Protein AF-A0A0C3HF99-F1 (afdb_monomer_lite)

pLDDT: mean 75.15, std 17.55, range [27.44, 95.94]

Organism: Oidiodendron maius (strain Zn) (NCBI:txid913774)

Secondary structure (DSSP, 8-state):
----SSHHHHHHHHHHHHHHHHHHHHHHHHHHHTT--TTTHHHHHHHHHHHHHHHHHHHHHIIIIIHHHHTTT-GGGGGGHHHHHHHHHHHHHHHHHHHHHHH---THHHHHHHHHHHHHHHHHHHHHHHHHHHHHHHTTTS-HHHHHHHHHHHHHHHHHHHHHH-HHHHHHHHHHTS-HHHHHH-STTS-HHHHHHHHHHHT-----

Structure (mmCIF, N/CA/C/O backbone):
data_AF-A0A0C3HF99-F1
#
_entry.id   AF-A0A0C3HF99-F1
#
loop_
_atom_site.group_PDB
_atom_site.id
_atom_site.type_symbol
_atom_site.label_atom_id
_atom_site.label_alt_id
_atom_site.label_comp_id
_atom_site.label_asym_id
_atom_site.label_entity_id
_atom_site.label_seq_id
_atom_site.pdbx_PDB_ins_code
_atom_site.Cartn_x
_atom_site.Cartn_y
_atom_site.Cartn_z
_atom_site.occupancy
_atom_site.B_iso_or_equiv
_atom_site.auth_seq_id
_atom_site.auth_comp_id
_atom_site.auth_asym_id
_atom_site.auth_atom_id
_atom_site.pdbx_PDB_model_num
ATOM 1 N N . MET A 1 1 ? 19.531 22.958 -26.261 1.00 34.09 1 MET A N 1
ATOM 2 C CA . MET A 1 1 ? 18.204 22.383 -25.962 1.00 34.09 1 MET A CA 1
ATOM 3 C C . MET A 1 1 ? 18.401 20.907 -25.654 1.00 34.09 1 MET A C 1
ATOM 5 O O . MET A 1 1 ? 18.618 20.148 -26.582 1.00 34.09 1 MET A O 1
ATOM 9 N N . SER A 1 2 ? 18.402 20.521 -24.376 1.00 30.45 2 SER A N 1
ATOM 10 C CA . SER A 1 2 ? 18.394 19.111 -23.958 1.00 30.45 2 SER A CA 1
ATOM 11 C C . SER A 1 2 ? 17.467 18.971 -22.758 1.00 30.45 2 SER A C 1
ATOM 13 O O . SER A 1 2 ? 17.869 19.211 -21.625 1.00 30.45 2 SER A O 1
ATOM 15 N N . SER A 1 3 ? 16.209 18.625 -23.021 1.00 34.62 3 SER A N 1
ATOM 16 C CA . SER A 1 3 ? 15.222 18.228 -22.016 1.00 34.62 3 SER A CA 1
ATOM 17 C C . SER A 1 3 ? 14.821 16.779 -22.286 1.00 34.62 3 SER A C 1
ATOM 19 O O . SER A 1 3 ? 13.797 16.505 -22.905 1.00 34.62 3 SER A O 1
ATOM 21 N N . ALA A 1 4 ? 15.664 15.840 -21.873 1.00 36.69 4 ALA A N 1
ATOM 22 C CA . ALA A 1 4 ? 15.350 14.416 -21.887 1.00 36.69 4 ALA A CA 1
ATOM 23 C C . ALA A 1 4 ? 16.109 13.767 -20.726 1.00 36.69 4 ALA A C 1
ATOM 25 O O . ALA A 1 4 ? 17.259 13.369 -20.866 1.00 36.69 4 ALA A O 1
ATOM 26 N N . GLY A 1 5 ? 15.500 13.761 -19.539 1.00 32.94 5 GLY A N 1
ATOM 27 C CA . GLY A 1 5 ? 16.135 13.184 -18.349 1.00 32.94 5 GLY A CA 1
ATOM 28 C C . GLY A 1 5 ? 15.289 13.148 -17.075 1.00 32.94 5 GLY A C 1
ATOM 29 O O . GLY A 1 5 ? 15.654 12.449 -16.139 1.00 32.94 5 GLY A O 1
ATOM 30 N N . SER A 1 6 ? 14.148 13.844 -17.009 1.00 38.62 6 SER A N 1
ATOM 31 C CA . SER A 1 6 ? 13.347 13.933 -15.775 1.00 38.62 6 SER A CA 1
ATOM 32 C C . SER A 1 6 ? 12.210 12.905 -15.654 1.00 38.62 6 SER A C 1
ATOM 34 O O . SER A 1 6 ? 11.712 12.689 -14.553 1.00 38.62 6 SER A O 1
ATOM 36 N N . GLY A 1 7 ? 11.805 12.241 -16.745 1.00 37.16 7 GLY A N 1
ATOM 37 C CA . GLY A 1 7 ? 10.615 11.371 -16.759 1.00 37.16 7 GLY A CA 1
ATOM 38 C C . GLY A 1 7 ? 10.792 10.017 -16.060 1.00 37.16 7 GLY A C 1
ATOM 39 O O . GLY A 1 7 ? 9.916 9.579 -15.325 1.00 37.16 7 GLY A O 1
ATOM 40 N N . THR A 1 8 ? 11.950 9.367 -16.211 1.00 40.38 8 THR A N 1
ATOM 41 C CA . THR A 1 8 ? 12.251 8.076 -15.552 1.00 40.38 8 THR A CA 1
ATOM 42 C C . THR A 1 8 ? 12.558 8.228 -14.062 1.00 40.38 8 THR A C 1
ATOM 44 O O . THR A 1 8 ? 12.516 7.258 -13.298 1.00 40.38 8 THR A O 1
ATOM 47 N N . ALA A 1 9 ? 12.870 9.454 -13.629 1.00 44.91 9 ALA A N 1
ATOM 48 C CA . ALA A 1 9 ? 13.104 9.742 -12.230 1.00 44.91 9 ALA A CA 1
ATOM 49 C C . ALA A 1 9 ? 11.790 9.750 -11.431 1.00 44.91 9 ALA A C 1
ATOM 51 O O . ALA A 1 9 ? 11.740 9.144 -10.361 1.00 44.91 9 ALA A O 1
ATOM 52 N N . ALA A 1 10 ? 10.745 10.375 -11.985 1.00 47.91 10 ALA A N 1
ATOM 53 C CA . ALA A 1 10 ? 9.458 10.641 -11.339 1.00 47.91 10 ALA A CA 1
ATOM 54 C C . ALA A 1 10 ? 8.554 9.403 -11.151 1.00 47.91 10 ALA A C 1
ATOM 56 O O . ALA A 1 10 ? 7.732 9.367 -10.235 1.00 47.91 10 ALA A O 1
ATOM 57 N N . SER A 1 11 ? 8.733 8.362 -11.962 1.00 50.00 11 SER A N 1
ATOM 58 C CA . SER A 1 11 ? 7.797 7.236 -12.026 1.00 50.00 11 SER A CA 1
ATOM 59 C C . SER A 1 11 ? 7.945 6.234 -10.888 1.00 50.00 11 SER A C 1
ATOM 61 O O . SER A 1 11 ? 6.997 6.007 -10.135 1.00 50.00 11 SER A O 1
ATOM 63 N N . PHE A 1 12 ? 9.157 5.719 -10.668 1.00 56.62 12 PHE A N 1
ATOM 64 C CA . PHE A 1 12 ? 9.482 4.939 -9.465 1.00 56.62 12 PHE A CA 1
ATOM 65 C C . PHE A 1 12 ? 9.310 5.761 -8.184 1.00 56.62 12 PHE A C 1
ATOM 67 O O . PHE A 1 12 ? 9.083 5.202 -7.115 1.00 56.62 12 PHE A O 1
ATOM 74 N N . LEU A 1 13 ? 9.358 7.092 -8.300 1.00 58.72 13 LEU A N 1
ATOM 75 C CA . LEU A 1 13 ? 9.028 8.025 -7.230 1.00 58.72 13 LEU A CA 1
ATOM 76 C C . LEU A 1 13 ? 7.562 7.850 -6.801 1.00 58.72 13 LEU A C 1
ATOM 78 O O . LEU A 1 13 ? 7.318 7.658 -5.616 1.00 58.72 13 LEU A O 1
ATOM 82 N N . SER A 1 14 ? 6.598 7.783 -7.727 1.00 60.47 14 SER A N 1
ATOM 83 C CA . SER A 1 14 ? 5.178 7.557 -7.389 1.00 60.47 14 SER A CA 1
ATOM 84 C C . SER A 1 14 ? 4.896 6.201 -6.715 1.00 60.47 14 SER A C 1
ATOM 86 O O . SER A 1 14 ? 4.085 6.135 -5.786 1.00 60.47 14 SER A O 1
ATOM 88 N N . LEU A 1 15 ? 5.605 5.143 -7.128 1.00 66.44 15 LEU A N 1
ATOM 89 C CA . LEU A 1 15 ? 5.517 3.807 -6.523 1.00 66.44 15 LEU A CA 1
ATOM 90 C C . LEU A 1 15 ? 6.101 3.835 -5.110 1.00 66.44 15 LEU A C 1
ATOM 92 O O . LEU A 1 15 ? 5.436 3.454 -4.152 1.00 66.44 15 LEU A O 1
ATOM 96 N N . SER A 1 16 ? 7.294 4.421 -4.971 1.00 70.69 16 SER A N 1
ATOM 97 C CA . SER A 1 16 ? 7.944 4.596 -3.672 1.00 70.69 16 SER A CA 1
ATOM 98 C C . SER A 1 16 ? 7.117 5.458 -2.715 1.00 70.69 16 SER A C 1
ATOM 100 O O . SER A 1 16 ? 7.122 5.218 -1.514 1.00 70.69 16 SER A O 1
ATOM 102 N N . LEU A 1 17 ? 6.373 6.442 -3.227 1.00 72.56 17 LEU A N 1
ATOM 103 C CA . LEU A 1 17 ? 5.496 7.294 -2.427 1.00 72.56 17 LEU A CA 1
ATOM 104 C C . LEU A 1 17 ? 4.251 6.536 -1.962 1.00 72.56 17 LEU A C 1
ATOM 106 O O . LEU A 1 17 ? 3.847 6.691 -0.813 1.00 72.56 17 LEU A O 1
ATOM 110 N N . THR A 1 18 ? 3.677 5.683 -2.812 1.00 80.12 18 THR A N 1
ATOM 111 C CA . THR A 1 18 ? 2.557 4.808 -2.434 1.00 80.12 18 THR A CA 1
ATOM 112 C C . THR A 1 18 ? 2.973 3.836 -1.333 1.00 80.12 18 THR A C 1
ATOM 114 O O . THR A 1 18 ? 2.309 3.771 -0.297 1.00 80.12 18 THR A O 1
ATOM 117 N N . ASP A 1 19 ? 4.117 3.172 -1.505 1.00 85.31 19 ASP A N 1
ATOM 118 C CA . ASP A 1 19 ? 4.663 2.238 -0.517 1.00 85.31 19 ASP A CA 1
ATOM 119 C C . ASP A 1 19 ? 4.977 2.964 0.803 1.00 85.31 19 ASP A C 1
ATOM 121 O O . ASP A 1 19 ? 4.578 2.507 1.871 1.00 85.31 19 ASP A O 1
ATOM 125 N N . ARG A 1 20 ? 5.565 4.171 0.756 1.00 81.56 20 ARG A N 1
ATOM 126 C CA . ARG A 1 20 ? 5.788 5.012 1.951 1.00 81.56 20 ARG A CA 1
ATOM 127 C C . ARG A 1 20 ? 4.499 5.393 2.669 1.00 81.56 20 ARG A C 1
ATOM 129 O O . ARG A 1 20 ? 4.473 5.373 3.900 1.00 81.56 20 ARG A O 1
ATOM 136 N N . VAL A 1 21 ? 3.454 5.773 1.934 1.00 81.88 21 VAL A N 1
ATOM 137 C CA . VAL A 1 21 ? 2.156 6.121 2.529 1.00 81.88 21 VAL A CA 1
ATOM 138 C C . VAL A 1 21 ? 1.572 4.913 3.246 1.00 81.88 21 VAL A C 1
ATOM 140 O O . VAL A 1 21 ? 1.165 5.045 4.397 1.00 81.88 21 VAL A O 1
ATOM 143 N N . ILE A 1 22 ? 1.571 3.744 2.602 1.00 87.12 22 ILE A N 1
ATOM 144 C CA . ILE A 1 22 ? 1.094 2.496 3.207 1.00 87.12 22 ILE A CA 1
ATOM 145 C C . ILE A 1 22 ? 1.906 2.179 4.465 1.00 87.12 22 ILE A C 1
ATOM 147 O O . ILE A 1 22 ? 1.317 1.996 5.529 1.00 87.12 22 ILE A O 1
ATOM 151 N N . SER A 1 23 ? 3.238 2.202 4.376 1.00 87.12 23 SER A N 1
ATOM 152 C CA . SER A 1 23 ? 4.131 1.907 5.498 1.00 87.12 23 SER A CA 1
ATOM 153 C C . SER A 1 23 ? 3.886 2.814 6.696 1.00 87.12 23 SER A C 1
ATOM 155 O O . SER A 1 23 ? 3.628 2.336 7.800 1.00 87.12 23 SER A O 1
ATOM 157 N N . ARG A 1 24 ? 3.888 4.135 6.490 1.00 84.75 24 ARG A N 1
ATOM 158 C CA . ARG A 1 24 ? 3.685 5.104 7.578 1.00 84.75 24 ARG A CA 1
ATOM 159 C C . ARG A 1 24 ? 2.282 5.008 8.168 1.00 84.75 24 ARG A C 1
ATOM 161 O O . ARG A 1 24 ? 2.119 5.112 9.384 1.00 84.75 24 ARG A O 1
ATOM 168 N N . SER A 1 25 ? 1.269 4.779 7.335 1.00 84.31 25 SER A N 1
ATOM 169 C CA . SER A 1 25 ? -0.099 4.583 7.813 1.00 84.31 25 SER A CA 1
ATOM 170 C C . SER A 1 25 ? -0.241 3.307 8.638 1.00 84.31 25 SER A C 1
ATOM 172 O O . SER A 1 25 ? -0.848 3.353 9.708 1.00 84.31 25 SER A O 1
ATOM 174 N N . LEU A 1 26 ? 0.354 2.196 8.201 1.00 88.06 26 LEU A N 1
ATOM 175 C CA . LEU A 1 26 ? 0.308 0.921 8.912 1.00 88.06 26 LEU A CA 1
ATOM 176 C C . LEU A 1 26 ? 1.085 0.989 10.235 1.00 88.06 26 LEU A C 1
ATOM 178 O O . LEU A 1 26 ? 0.548 0.618 11.277 1.00 88.06 26 LEU A O 1
ATOM 182 N N . GLN A 1 27 ? 2.280 1.582 10.241 1.00 86.94 27 GLN A N 1
ATOM 183 C CA . GLN A 1 27 ? 3.040 1.867 11.465 1.00 86.94 27 GLN A CA 1
ATOM 184 C C . GLN A 1 27 ? 2.269 2.784 12.430 1.00 86.94 27 GLN A C 1
ATOM 186 O O . GLN A 1 27 ? 2.260 2.567 13.647 1.00 86.94 27 GLN A O 1
ATOM 191 N N . SER A 1 28 ? 1.559 3.792 11.909 1.00 83.88 28 SER A N 1
ATOM 192 C CA . SER A 1 28 ? 0.670 4.620 12.728 1.00 83.88 28 SER A CA 1
ATOM 193 C C . SER A 1 28 ? -0.487 3.808 13.310 1.00 83.88 28 SER A C 1
ATOM 195 O O . SER A 1 28 ? -0.877 4.065 14.447 1.00 83.88 28 SER A O 1
ATOM 197 N N . CYS A 1 29 ? -1.045 2.845 12.572 1.00 85.44 29 CYS A N 1
ATOM 198 C CA . CYS A 1 29 ? -2.081 1.960 13.100 1.00 85.44 29 CYS A CA 1
ATOM 199 C C . CYS A 1 29 ? -1.522 1.088 14.228 1.00 85.44 29 CYS A C 1
ATOM 201 O O . CYS A 1 29 ? -2.115 1.045 15.299 1.00 85.44 29 CYS A O 1
ATOM 203 N N . ILE A 1 30 ? -0.357 0.467 14.026 1.00 87.38 30 ILE A N 1
ATOM 204 C CA . ILE A 1 30 ? 0.302 -0.399 15.016 1.00 87.38 30 ILE A CA 1
ATOM 205 C C . ILE A 1 30 ? 0.585 0.368 16.310 1.00 87.38 30 ILE A C 1
ATOM 207 O O . ILE A 1 30 ? 0.178 -0.059 17.387 1.00 87.38 30 ILE A O 1
ATOM 211 N N . SER A 1 31 ? 1.220 1.538 16.204 1.00 82.75 31 SER A N 1
ATOM 212 C CA . SER A 1 31 ? 1.579 2.357 17.371 1.00 82.75 31 SER A CA 1
ATOM 213 C C . SER A 1 31 ? 0.369 2.890 18.143 1.00 82.75 31 SER A C 1
ATOM 215 O O . SER A 1 31 ? 0.460 3.112 19.349 1.00 82.75 31 SER A O 1
ATOM 217 N N . LYS A 1 32 ? -0.771 3.104 17.472 1.00 80.88 32 LYS A N 1
ATOM 218 C CA . LYS A 1 32 ? -1.989 3.640 18.095 1.00 80.88 32 LYS A CA 1
ATOM 219 C C . LYS A 1 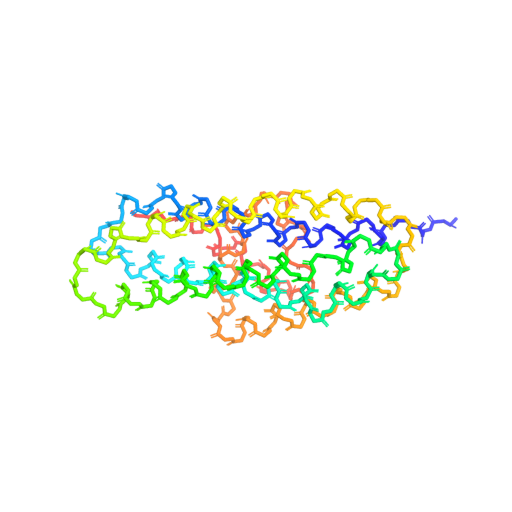32 ? -2.996 2.579 18.511 1.00 80.88 32 LYS A C 1
ATOM 221 O O . LYS A 1 32 ? -3.856 2.903 19.327 1.00 80.88 32 LYS A O 1
ATOM 226 N N . ALA A 1 33 ? -2.877 1.342 18.032 1.00 80.50 33 ALA A N 1
ATOM 227 C CA . ALA A 1 33 ? -3.848 0.282 18.289 1.00 80.50 33 ALA A CA 1
ATOM 228 C C . ALA A 1 33 ? -4.073 0.038 19.794 1.00 80.50 33 ALA A C 1
ATOM 230 O O . ALA A 1 33 ? -5.212 -0.104 20.225 1.00 80.50 33 ALA A O 1
ATOM 231 N N . GLY A 1 34 ? -3.012 0.091 20.610 1.00 75.94 34 GLY A N 1
ATOM 232 C CA . GLY A 1 34 ? -3.106 -0.062 22.071 1.00 75.94 34 GLY A CA 1
ATOM 233 C C . GLY A 1 34 ? -3.699 1.140 22.822 1.00 75.94 34 GLY A C 1
ATOM 234 O O . GLY A 1 34 ? -3.954 1.047 24.016 1.00 75.94 34 GLY A O 1
ATOM 235 N N . THR A 1 35 ? -3.919 2.271 22.146 1.00 77.50 35 THR A N 1
ATOM 236 C CA . THR A 1 35 ? -4.480 3.504 22.739 1.00 77.50 35 THR A CA 1
ATOM 237 C C . THR A 1 35 ? -5.947 3.733 22.369 1.00 77.50 35 THR A C 1
ATOM 239 O O . THR A 1 35 ? -6.527 4.758 22.722 1.00 77.50 35 THR A O 1
ATOM 242 N N . VAL A 1 36 ? -6.551 2.797 21.631 1.00 75.94 36 VAL A N 1
ATOM 243 C CA . VAL A 1 36 ? -7.922 2.914 21.129 1.00 75.94 36 VAL A CA 1
ATOM 244 C C . VAL A 1 36 ? -8.920 2.719 22.266 1.00 75.94 36 VAL A C 1
ATOM 246 O O . VAL A 1 36 ? -8.978 1.669 22.900 1.00 75.94 36 VAL A O 1
ATOM 249 N N . THR A 1 37 ? -9.764 3.721 22.483 1.00 73.88 37 THR A N 1
ATOM 250 C CA . THR A 1 37 ? -10.892 3.667 23.422 1.00 73.88 37 THR A CA 1
ATOM 251 C C . THR A 1 37 ? -12.175 3.236 22.702 1.00 73.88 37 THR A C 1
ATOM 253 O O . THR A 1 37 ? -12.269 3.372 21.478 1.00 73.88 37 THR A O 1
ATOM 256 N N . PRO A 1 38 ? -13.226 2.793 23.419 1.00 77.50 38 PRO A N 1
ATOM 257 C CA . PRO A 1 38 ? -14.518 2.495 22.797 1.00 77.50 38 PRO A CA 1
ATOM 258 C C . PRO A 1 38 ? -15.085 3.655 21.959 1.00 77.50 38 PRO A C 1
ATOM 260 O O . PRO A 1 38 ? -15.639 3.422 20.888 1.00 77.50 38 PRO A O 1
ATOM 263 N N . SER A 1 39 ? -14.888 4.907 22.392 1.00 74.88 39 SER A N 1
ATOM 264 C CA . SER A 1 39 ? -15.357 6.105 21.678 1.00 74.88 39 SER A CA 1
ATOM 265 C C . SER A 1 39 ? -14.570 6.428 20.402 1.00 74.88 39 SER A C 1
ATOM 267 O O . SER A 1 39 ? -15.096 7.099 19.517 1.00 74.88 39 SER A O 1
ATOM 269 N N . THR A 1 40 ? -13.324 5.959 20.290 1.00 74.75 40 THR A N 1
ATOM 270 C CA . THR A 1 40 ? -12.442 6.214 19.135 1.00 74.75 40 THR A CA 1
ATOM 271 C C . THR A 1 40 ? -12.298 5.008 18.205 1.00 74.75 40 THR A C 1
ATOM 273 O O . THR A 1 40 ? -11.762 5.133 17.102 1.00 74.75 40 THR A O 1
ATOM 276 N N . ARG A 1 41 ? -12.828 3.847 18.615 1.00 77.00 41 ARG A N 1
ATOM 277 C CA . ARG A 1 41 ? -12.712 2.563 17.914 1.00 77.00 41 ARG A CA 1
ATOM 278 C C . ARG A 1 41 ? -13.191 2.615 16.468 1.00 77.00 41 ARG A C 1
ATOM 280 O O . ARG A 1 41 ? -12.462 2.175 15.587 1.00 77.00 41 ARG A O 1
ATOM 287 N N . SER A 1 42 ? -14.370 3.173 16.202 1.00 76.38 42 SER A N 1
ATOM 288 C CA . SER A 1 42 ? -14.923 3.244 14.841 1.00 76.38 42 SER A CA 1
ATOM 289 C C . SER A 1 42 ? -14.038 4.061 13.892 1.00 76.38 42 SER A C 1
ATOM 291 O O . SER A 1 42 ? -13.813 3.657 12.752 1.00 76.38 42 SER A O 1
ATOM 293 N N . TYR A 1 43 ? -13.467 5.172 14.369 1.00 79.19 43 TYR A N 1
ATOM 294 C CA . TYR A 1 43 ? -12.547 6.002 13.587 1.00 79.19 43 TYR A CA 1
ATOM 295 C C . TYR A 1 43 ? -11.222 5.292 13.318 1.00 79.19 43 TYR A C 1
ATOM 297 O O . TYR A 1 43 ? -10.725 5.322 12.191 1.00 79.19 43 TYR A O 1
ATOM 305 N N . PHE A 1 44 ? -10.669 4.627 14.336 1.00 82.06 44 PHE A N 1
ATOM 306 C CA . PHE A 1 44 ? -9.460 3.826 14.183 1.00 82.06 44 PHE A CA 1
ATOM 307 C C . PHE A 1 44 ? -9.668 2.699 13.167 1.00 82.06 44 PHE A C 1
ATOM 309 O O . PHE A 1 44 ? -8.878 2.569 12.236 1.00 82.06 44 PHE A O 1
ATOM 316 N N . ILE A 1 45 ? -10.760 1.936 13.291 1.00 83.38 45 ILE A N 1
ATOM 317 C CA . ILE A 1 45 ? -11.071 0.839 12.371 1.00 83.38 45 ILE A CA 1
ATOM 318 C C . ILE A 1 45 ? -11.283 1.365 10.952 1.00 83.38 45 ILE A C 1
ATOM 320 O O . ILE A 1 45 ? -10.765 0.769 10.012 1.00 83.38 45 ILE A O 1
ATOM 324 N N . ARG A 1 46 ? -11.968 2.501 10.768 1.00 83.12 46 ARG A N 1
ATOM 325 C CA . ARG A 1 46 ? -12.131 3.114 9.440 1.00 83.12 46 ARG A CA 1
ATOM 326 C C . ARG A 1 46 ? -10.786 3.492 8.815 1.00 83.12 46 ARG A C 1
ATOM 328 O O . ARG A 1 46 ? -10.580 3.246 7.629 1.00 83.12 46 ARG A O 1
ATOM 335 N N . TYR A 1 47 ? -9.872 4.066 9.597 1.00 81.81 47 TYR A N 1
ATOM 336 C CA . TYR A 1 47 ? -8.529 4.427 9.137 1.00 81.81 47 TYR A CA 1
ATOM 337 C C . TYR A 1 47 ? -7.673 3.196 8.804 1.00 81.81 47 TYR A C 1
ATOM 339 O O . TYR A 1 47 ? -7.050 3.141 7.742 1.00 81.81 47 TYR A O 1
ATOM 347 N N . ALA A 1 48 ? -7.674 2.192 9.683 1.00 86.25 48 ALA A N 1
ATOM 348 C CA . ALA A 1 48 ? -6.962 0.940 9.466 1.00 86.25 48 ALA A CA 1
ATOM 349 C C . ALA A 1 48 ? -7.510 0.207 8.234 1.00 86.25 48 ALA A C 1
ATOM 351 O O . ALA A 1 48 ? -6.732 -0.175 7.370 1.00 86.25 48 ALA A O 1
ATOM 352 N N . SER A 1 49 ? -8.834 0.110 8.083 1.00 88.25 49 SER A N 1
ATOM 353 C CA . SER A 1 49 ? -9.466 -0.546 6.927 1.00 88.25 49 SER A CA 1
ATOM 354 C C . SER A 1 49 ? -9.077 0.142 5.625 1.00 88.25 49 SER A C 1
ATOM 356 O O . SER A 1 49 ? -8.635 -0.525 4.701 1.00 88.25 49 SER A O 1
ATOM 358 N N . TYR A 1 50 ? -9.102 1.479 5.578 1.00 85.00 50 TYR A N 1
ATOM 359 C CA . TYR A 1 50 ? -8.636 2.211 4.399 1.00 85.00 50 TYR A CA 1
ATOM 360 C C . TYR A 1 50 ? -7.145 1.960 4.102 1.00 85.00 50 TYR A C 1
ATOM 362 O O . TYR A 1 50 ? -6.747 1.878 2.942 1.00 85.00 50 TYR A O 1
ATOM 370 N N . THR A 1 51 ? -6.310 1.820 5.139 1.00 87.25 51 THR A N 1
ATOM 371 C CA . THR A 1 51 ? -4.891 1.459 4.972 1.00 87.25 51 THR A CA 1
ATOM 372 C C . THR A 1 51 ? -4.740 0.104 4.296 1.00 87.25 51 THR A C 1
ATOM 374 O O . THR A 1 51 ? -3.950 -0.026 3.361 1.00 87.25 51 THR A O 1
ATOM 377 N N . ILE A 1 52 ? -5.528 -0.878 4.735 1.00 92.38 52 ILE A N 1
ATOM 378 C CA . ILE A 1 52 ? -5.513 -2.223 4.168 1.00 92.38 52 ILE A CA 1
ATOM 379 C C . ILE A 1 52 ? -6.100 -2.237 2.753 1.00 92.38 52 ILE A C 1
ATOM 381 O O . ILE A 1 52 ? -5.474 -2.788 1.860 1.00 92.38 52 ILE A O 1
ATOM 385 N N . GLU A 1 53 ? -7.211 -1.546 2.491 1.00 89.12 53 GLU A N 1
ATOM 386 C CA . GLU A 1 53 ? -7.773 -1.398 1.137 1.00 89.12 53 GLU A CA 1
ATOM 387 C C . GLU A 1 53 ? -6.764 -0.766 0.161 1.00 89.12 53 GLU A C 1
ATOM 389 O O . GLU A 1 53 ? -6.672 -1.159 -1.005 1.00 89.12 53 GLU A O 1
ATOM 394 N N . PHE A 1 54 ? -5.981 0.216 0.626 1.00 87.25 54 PHE A N 1
ATOM 395 C CA . PHE A 1 54 ? -4.949 0.838 -0.200 1.00 87.25 54 PHE A CA 1
ATOM 396 C C . PHE A 1 54 ? -3.784 -0.114 -0.479 1.00 87.25 54 PHE A C 1
ATOM 398 O O . PHE A 1 54 ? -3.311 -0.175 -1.617 1.00 87.25 54 PHE A O 1
ATOM 405 N N . LEU A 1 55 ? -3.372 -0.899 0.522 1.00 91.56 55 LEU A N 1
ATOM 406 C CA . LEU A 1 55 ? -2.418 -1.987 0.334 1.00 91.56 55 LEU A CA 1
ATOM 407 C C . LEU A 1 55 ? -2.947 -3.018 -0.670 1.00 91.56 55 LEU A C 1
ATOM 409 O O . LEU A 1 55 ? -2.245 -3.333 -1.623 1.00 91.56 55 LEU A O 1
ATOM 413 N N . GLU A 1 56 ? -4.185 -3.490 -0.535 1.00 92.06 56 GLU A N 1
ATOM 414 C CA . GLU A 1 56 ? -4.787 -4.461 -1.459 1.00 92.06 56 GLU A CA 1
ATOM 415 C C . GLU A 1 56 ? -4.816 -3.942 -2.900 1.00 92.06 56 GLU A C 1
ATOM 417 O O . GLU A 1 56 ? -4.427 -4.658 -3.823 1.00 92.06 56 GLU A O 1
ATOM 422 N N . SER A 1 57 ? -5.190 -2.673 -3.103 1.00 88.44 57 SER A N 1
ATOM 423 C CA . SER A 1 57 ? -5.143 -2.036 -4.425 1.00 88.44 57 SER A CA 1
ATOM 424 C C . SER A 1 57 ? -3.727 -2.022 -5.008 1.00 88.44 57 SER A C 1
ATOM 426 O O . SER A 1 57 ? -3.553 -2.250 -6.209 1.00 88.44 57 SER A O 1
ATOM 428 N N . ARG A 1 58 ? -2.719 -1.745 -4.174 1.00 88.12 58 ARG A N 1
ATOM 429 C CA . ARG A 1 58 ? -1.303 -1.709 -4.556 1.00 88.12 58 ARG A CA 1
ATOM 430 C C . ARG A 1 58 ? -0.756 -3.107 -4.871 1.00 88.12 58 ARG A C 1
ATOM 432 O O . ARG A 1 58 ? -0.042 -3.262 -5.863 1.00 88.12 58 ARG A O 1
ATOM 439 N N . LEU A 1 59 ? -1.108 -4.126 -4.084 1.00 91.56 59 LEU A N 1
ATOM 440 C CA . LEU A 1 59 ? -0.763 -5.529 -4.351 1.00 91.56 59 LEU A CA 1
ATOM 441 C C . LEU A 1 59 ? -1.373 -5.986 -5.678 1.00 91.56 59 LEU A C 1
ATOM 443 O O . LEU A 1 59 ? -0.667 -6.520 -6.532 1.00 91.56 59 LEU A O 1
ATOM 447 N N . ASP A 1 60 ? -2.643 -5.652 -5.912 1.00 90.06 60 ASP A N 1
ATOM 448 C CA . ASP A 1 60 ? -3.323 -5.975 -7.160 1.00 90.06 60 ASP A CA 1
ATOM 449 C C . ASP A 1 60 ? -2.718 -5.291 -8.384 1.00 90.06 60 ASP A C 1
ATOM 451 O O . ASP A 1 60 ? -2.521 -5.943 -9.409 1.00 90.06 60 ASP A O 1
ATOM 455 N N . ALA A 1 61 ? -2.324 -4.023 -8.269 1.00 87.62 61 ALA A N 1
ATOM 456 C CA . ALA A 1 61 ? -1.568 -3.349 -9.322 1.00 87.62 61 ALA A CA 1
ATOM 457 C C . ALA A 1 61 ? -0.229 -4.054 -9.610 1.00 87.62 61 ALA A C 1
ATOM 459 O O . ALA A 1 61 ? 0.162 -4.206 -10.770 1.00 87.62 61 ALA A O 1
ATOM 460 N N . THR A 1 62 ? 0.454 -4.539 -8.568 1.00 88.81 62 THR A N 1
ATOM 461 C CA . THR A 1 62 ? 1.723 -5.266 -8.732 1.00 88.81 62 THR A CA 1
ATOM 462 C C . THR A 1 62 ? 1.529 -6.537 -9.536 1.00 88.81 62 THR A C 1
ATOM 464 O O . THR A 1 62 ? 2.208 -6.750 -10.536 1.00 88.81 62 THR A O 1
ATOM 467 N N . GLU A 1 63 ? 0.596 -7.378 -9.096 1.00 89.00 63 GLU A N 1
ATOM 468 C CA . GLU A 1 63 ? 0.397 -8.719 -9.637 1.00 89.00 63 GLU A CA 1
ATOM 469 C C . GLU A 1 63 ? -0.194 -8.673 -11.046 1.00 89.00 63 GLU A C 1
ATOM 471 O O . GLU A 1 63 ? 0.254 -9.405 -11.925 1.00 89.00 63 GLU A O 1
ATOM 476 N N . GLN A 1 64 ? -1.165 -7.788 -11.278 1.00 88.50 64 GLN A N 1
ATOM 477 C CA . GLN A 1 64 ? -1.897 -7.729 -12.544 1.00 88.50 64 GLN A CA 1
ATOM 478 C C . GLN A 1 64 ? -1.231 -6.837 -13.591 1.00 88.50 64 GLN A C 1
ATOM 480 O O . GLN A 1 64 ? -1.551 -6.935 -14.774 1.00 88.50 64 GLN A O 1
ATOM 485 N N . SER A 1 65 ? -0.346 -5.922 -13.187 1.00 87.06 65 SER A N 1
ATOM 486 C CA . SER A 1 65 ? 0.193 -4.912 -14.104 1.00 87.06 65 SER A CA 1
ATOM 487 C C . SER A 1 65 ? 1.705 -4.778 -14.017 1.00 87.06 65 SER A C 1
ATOM 489 O O . SER A 1 65 ? 2.377 -4.907 -15.039 1.00 87.06 65 SER A O 1
ATOM 491 N N . TRP A 1 66 ? 2.277 -4.560 -12.832 1.00 87.69 66 TRP A N 1
ATOM 492 C CA . TRP A 1 66 ? 3.698 -4.214 -12.749 1.00 87.69 66 TRP A CA 1
ATOM 493 C C . TRP A 1 66 ? 4.614 -5.411 -12.987 1.00 87.69 66 TRP A C 1
ATOM 495 O O . TRP A 1 66 ? 5.509 -5.313 -13.820 1.00 87.69 66 TRP A O 1
ATOM 505 N N . LEU A 1 67 ? 4.412 -6.539 -12.298 1.00 88.19 67 LEU A N 1
ATOM 506 C CA . LEU A 1 67 ? 5.261 -7.722 -12.473 1.00 88.19 67 LEU A CA 1
ATOM 507 C C . LEU A 1 67 ? 5.190 -8.265 -13.906 1.00 88.19 67 LEU A C 1
ATOM 509 O O . LEU A 1 67 ? 6.257 -8.480 -14.489 1.00 88.19 67 LEU A O 1
ATOM 513 N N . PRO A 1 68 ? 4.002 -8.424 -14.532 1.00 88.75 68 PRO A N 1
ATOM 514 C CA . PRO A 1 68 ? 3.933 -8.856 -15.924 1.00 88.75 68 PRO A CA 1
ATOM 515 C C . PRO A 1 68 ? 4.685 -7.907 -16.861 1.00 88.75 68 PRO A C 1
ATOM 517 O O . PRO A 1 68 ? 5.433 -8.361 -17.724 1.00 88.75 68 PRO A O 1
ATOM 520 N N . LEU A 1 69 ? 4.561 -6.592 -16.654 1.00 89.56 69 LEU A N 1
ATOM 521 C CA . LEU A 1 69 ? 5.196 -5.601 -17.518 1.00 89.56 69 LEU A CA 1
ATOM 522 C C . LEU A 1 69 ? 6.711 -5.498 -17.307 1.00 89.56 69 LEU A C 1
ATOM 524 O O . LEU A 1 69 ? 7.457 -5.348 -18.274 1.00 89.56 69 LEU A O 1
ATOM 528 N N . LEU A 1 70 ? 7.166 -5.562 -16.055 1.00 89.19 70 LEU A N 1
ATOM 529 C CA . LEU A 1 70 ? 8.560 -5.342 -15.675 1.00 89.19 70 LEU A CA 1
ATOM 530 C C . LEU A 1 70 ? 9.414 -6.614 -15.745 1.00 89.19 70 LEU A C 1
ATOM 532 O O . LEU A 1 70 ? 10.635 -6.514 -15.852 1.00 89.19 70 LEU A O 1
ATOM 536 N N . SER A 1 71 ? 8.799 -7.800 -15.763 1.00 89.69 71 SER A N 1
ATOM 537 C CA . SER A 1 71 ? 9.509 -9.090 -15.864 1.00 89.69 71 SER A CA 1
ATOM 538 C C . SER A 1 71 ? 10.345 -9.240 -17.141 1.00 89.69 71 SER A C 1
ATOM 540 O O . SER A 1 71 ? 11.328 -9.981 -17.158 1.00 89.69 71 SER A O 1
ATOM 542 N N . LYS A 1 72 ? 10.035 -8.476 -18.197 1.00 90.44 72 LYS A N 1
ATOM 543 C CA . LYS A 1 72 ? 10.869 -8.403 -19.408 1.00 90.44 72 LYS A CA 1
ATOM 544 C C . LYS A 1 72 ? 12.230 -7.730 -19.181 1.00 90.44 72 LYS A C 1
ATOM 546 O O . LYS A 1 72 ? 13.136 -7.916 -19.989 1.00 90.44 72 LYS A O 1
ATOM 551 N N . TYR A 1 73 ? 12.378 -6.957 -18.103 1.00 90.06 73 TYR A N 1
ATOM 552 C CA . TYR A 1 73 ? 13.614 -6.253 -17.747 1.00 90.06 73 TYR A CA 1
ATOM 553 C C . TYR A 1 73 ? 14.454 -6.991 -16.705 1.00 90.06 73 TYR A C 1
ATOM 555 O O . TYR A 1 73 ? 15.667 -6.770 -16.642 1.00 90.06 73 TYR A O 1
ATOM 563 N N . ASP A 1 74 ? 13.825 -7.858 -15.909 1.00 87.50 74 ASP A N 1
ATOM 564 C CA . ASP A 1 74 ? 14.490 -8.709 -14.928 1.00 87.50 74 ASP A CA 1
ATOM 565 C C . ASP A 1 74 ? 13.632 -9.934 -14.589 1.00 87.50 74 ASP A C 1
ATOM 567 O O . ASP A 1 74 ? 12.475 -9.813 -14.180 1.00 87.50 74 ASP A O 1
ATOM 571 N N . ARG A 1 75 ? 14.220 -11.126 -14.741 1.00 82.81 75 ARG A N 1
ATOM 572 C CA . ARG A 1 75 ? 13.545 -12.396 -14.452 1.00 82.81 75 ARG A CA 1
ATOM 573 C C . ARG A 1 75 ? 13.280 -12.582 -12.960 1.00 82.81 75 ARG A C 1
ATOM 575 O O . ARG A 1 75 ? 12.308 -13.256 -12.628 1.00 82.81 75 ARG A O 1
ATOM 582 N N . ASP A 1 76 ? 14.057 -11.951 -12.080 1.00 82.69 76 ASP A N 1
ATOM 583 C CA . ASP A 1 76 ? 13.879 -12.043 -10.627 1.00 82.69 76 ASP A CA 1
ATOM 584 C C . ASP A 1 76 ? 12.490 -11.538 -10.203 1.00 82.69 76 ASP A C 1
ATOM 586 O O . ASP A 1 76 ? 11.908 -12.047 -9.250 1.00 82.69 76 ASP A O 1
ATOM 590 N N . LEU A 1 77 ? 11.898 -10.600 -10.957 1.00 81.31 77 LEU A N 1
ATOM 591 C CA . LEU A 1 77 ? 10.542 -10.097 -10.710 1.00 81.31 77 LEU A CA 1
ATOM 592 C C . LEU A 1 77 ? 9.461 -11.157 -10.947 1.00 81.31 77 LEU A C 1
ATOM 594 O O . LEU A 1 77 ? 8.458 -11.175 -10.239 1.00 81.31 77 LEU A O 1
ATOM 598 N N . SER A 1 78 ? 9.663 -12.073 -11.897 1.00 74.56 78 SER A N 1
ATOM 599 C CA . SER A 1 78 ? 8.697 -13.151 -12.158 1.00 74.56 78 SER A CA 1
ATOM 600 C C . SER A 1 78 ? 8.616 -14.154 -11.003 1.00 74.56 78 SER A C 1
ATOM 602 O O . SER A 1 78 ? 7.535 -14.647 -10.684 1.00 74.56 78 SER A O 1
ATOM 604 N N . ALA A 1 79 ? 9.732 -14.381 -10.302 1.00 80.12 79 ALA A N 1
ATOM 605 C CA . ALA A 1 79 ? 9.797 -15.261 -9.138 1.00 80.12 79 ALA A CA 1
ATOM 606 C C . ALA A 1 79 ? 9.075 -14.688 -7.905 1.00 80.12 79 ALA A C 1
ATOM 608 O O . ALA A 1 79 ? 8.852 -15.401 -6.928 1.00 80.12 79 ALA A O 1
ATOM 609 N N . ARG A 1 80 ? 8.680 -13.408 -7.938 1.00 84.81 80 ARG A N 1
ATOM 610 C CA . ARG A 1 80 ? 8.029 -12.738 -6.806 1.00 84.81 80 ARG A CA 1
ATOM 611 C C . ARG A 1 80 ? 6.529 -12.952 -6.719 1.00 84.81 80 ARG A C 1
ATOM 613 O O . ARG A 1 80 ? 5.960 -12.610 -5.688 1.00 84.81 80 ARG A O 1
ATOM 620 N N . ALA A 1 81 ? 5.888 -13.516 -7.741 1.00 83.62 81 ALA A N 1
ATOM 621 C CA . ALA A 1 81 ? 4.435 -13.691 -7.762 1.00 83.62 81 ALA A CA 1
ATOM 622 C C . ALA A 1 81 ? 3.901 -14.403 -6.500 1.00 83.62 81 ALA A C 1
ATOM 624 O O . ALA A 1 81 ? 2.935 -13.945 -5.896 1.00 83.62 81 ALA A O 1
ATOM 625 N N . GLU A 1 82 ? 4.577 -15.460 -6.035 1.00 85.50 82 GLU A N 1
ATOM 626 C CA . GLU A 1 82 ? 4.159 -16.183 -4.824 1.00 85.50 82 GLU A CA 1
ATOM 627 C C . GLU A 1 82 ? 4.323 -15.354 -3.536 1.00 85.50 82 GLU A C 1
ATOM 629 O O . GLU A 1 82 ? 3.524 -15.501 -2.612 1.00 85.50 82 GLU A O 1
ATOM 634 N N . VAL A 1 83 ? 5.291 -14.428 -3.481 1.00 90.38 83 VAL A N 1
ATOM 635 C CA . VAL A 1 83 ? 5.468 -13.513 -2.338 1.00 90.38 83 VAL A CA 1
ATOM 636 C C . VAL A 1 83 ? 4.270 -12.570 -2.215 1.00 90.38 83 VAL A C 1
ATOM 638 O O . VAL A 1 83 ? 3.708 -12.425 -1.131 1.00 90.38 83 VAL A O 1
ATOM 641 N N . TYR A 1 84 ? 3.833 -11.968 -3.325 1.00 89.75 84 TYR A N 1
ATOM 642 C CA . TYR A 1 84 ? 2.670 -11.071 -3.317 1.00 89.75 84 TYR A CA 1
ATOM 643 C C . TYR A 1 84 ? 1.364 -11.810 -3.046 1.00 89.75 84 TYR A C 1
ATOM 645 O O . TYR A 1 84 ? 0.511 -11.294 -2.327 1.00 89.75 84 TYR A O 1
ATOM 653 N N . LYS A 1 85 ? 1.231 -13.045 -3.532 1.00 88.06 85 LYS A N 1
ATOM 654 C CA . LYS A 1 85 ? 0.083 -13.900 -3.231 1.00 88.06 85 LYS A CA 1
ATOM 655 C C . LYS A 1 85 ? -0.022 -14.223 -1.740 1.00 88.06 85 LYS A C 1
ATOM 657 O O . LYS A 1 85 ? -1.121 -14.174 -1.191 1.00 88.06 85 LYS A O 1
ATOM 662 N N . HIS A 1 86 ? 1.098 -14.512 -1.074 1.00 90.94 86 HIS A N 1
ATOM 663 C CA . HIS A 1 86 ? 1.119 -14.697 0.378 1.00 90.94 86 HIS A CA 1
ATOM 664 C C . HIS A 1 86 ? 0.729 -13.407 1.112 1.00 90.94 86 HIS A C 1
ATOM 666 O O . HIS A 1 86 ? -0.188 -13.409 1.931 1.00 90.94 86 HIS A O 1
ATOM 672 N N . LEU A 1 87 ? 1.340 -12.284 0.734 1.00 93.25 87 LEU A N 1
ATOM 673 C CA . LEU A 1 87 ? 1.058 -10.980 1.330 1.00 93.25 87 LEU A CA 1
ATOM 674 C C . LEU A 1 87 ? -0.410 -10.553 1.148 1.00 93.25 87 LEU A C 1
ATOM 676 O O . LEU A 1 87 ? -1.013 -9.973 2.050 1.00 93.25 87 LEU A O 1
ATOM 680 N N . ARG A 1 88 ? -1.023 -10.901 0.010 1.00 92.31 88 ARG A N 1
ATOM 681 C CA . ARG A 1 88 ? -2.452 -10.695 -0.254 1.00 92.31 88 ARG A CA 1
ATOM 682 C C . ARG A 1 88 ? -3.325 -11.470 0.731 1.00 92.31 88 ARG A C 1
ATOM 684 O O . ARG A 1 88 ? -4.287 -10.907 1.242 1.00 92.31 88 ARG A O 1
ATOM 691 N N . GLN A 1 89 ? -2.990 -12.722 1.040 1.00 92.12 89 GLN A N 1
ATOM 692 C CA . GLN A 1 89 ? -3.732 -13.515 2.029 1.00 92.12 89 GLN A CA 1
ATOM 693 C C . GLN A 1 89 ? -3.647 -12.895 3.430 1.00 92.12 89 GLN A C 1
ATOM 695 O O . GLN A 1 89 ? -4.654 -12.813 4.135 1.00 92.12 89 GLN A O 1
ATOM 700 N N . SER A 1 90 ? -2.468 -12.414 3.826 1.00 94.06 90 SER A N 1
ATOM 701 C CA . SER A 1 90 ? -2.273 -11.736 5.114 1.00 94.06 90 SER A CA 1
ATOM 702 C C . SER A 1 90 ? -3.009 -10.396 5.184 1.00 94.06 90 SER A C 1
ATOM 704 O O . SER A 1 90 ? -3.624 -10.072 6.205 1.00 94.06 90 SER A O 1
ATOM 706 N N . SER A 1 91 ? -3.027 -9.646 4.079 1.00 95.00 91 SER A N 1
ATOM 707 C CA . SER A 1 91 ? -3.823 -8.424 3.942 1.00 95.00 91 SER A CA 1
ATOM 708 C C . SER A 1 91 ? -5.320 -8.712 4.097 1.00 95.00 91 SER A C 1
ATOM 710 O O . SER A 1 91 ? -5.976 -8.089 4.931 1.00 95.00 91 SER A O 1
ATOM 712 N N . GLN A 1 92 ? -5.840 -9.723 3.393 1.00 93.38 92 GLN A N 1
ATOM 713 C CA . GLN A 1 92 ? -7.248 -10.131 3.469 1.00 93.38 92 GLN A CA 1
ATOM 714 C C . GLN A 1 92 ? -7.647 -10.559 4.884 1.00 93.38 92 GLN A C 1
ATOM 716 O O . GLN A 1 92 ? -8.646 -10.078 5.415 1.00 93.38 92 GLN A O 1
ATOM 721 N N . ARG A 1 93 ? -6.827 -11.380 5.553 1.00 93.31 93 ARG A N 1
ATOM 722 C CA . ARG A 1 93 ? -7.059 -11.780 6.953 1.00 93.31 93 ARG A CA 1
ATOM 723 C C . ARG A 1 93 ? -7.105 -10.573 7.894 1.00 93.31 93 ARG A C 1
ATOM 725 O O . ARG A 1 93 ? -7.923 -10.519 8.818 1.00 93.31 93 ARG A O 1
ATOM 732 N N . THR A 1 94 ? -6.223 -9.601 7.674 1.00 94.12 94 THR A N 1
ATOM 733 C CA . THR A 1 94 ? -6.196 -8.361 8.461 1.00 94.12 94 THR A CA 1
ATOM 734 C C . THR A 1 94 ? -7.472 -7.555 8.231 1.00 94.12 94 THR A C 1
ATOM 736 O O . THR A 1 94 ? -8.092 -7.096 9.192 1.00 94.12 94 THR A O 1
ATOM 739 N N . HIS A 1 95 ? -7.911 -7.439 6.978 1.00 92.19 95 HIS A N 1
ATOM 740 C CA . HIS A 1 95 ? -9.146 -6.752 6.617 1.00 92.19 95 HIS A CA 1
ATOM 741 C C . HIS A 1 95 ? -10.388 -7.420 7.234 1.00 92.19 95 HIS A C 1
ATOM 743 O O . HIS A 1 95 ? -11.226 -6.744 7.830 1.00 92.19 95 HIS A O 1
ATOM 749 N N . GLU A 1 96 ? -10.483 -8.749 7.175 1.00 91.25 96 GLU A N 1
ATOM 750 C CA . GLU A 1 96 ? -11.547 -9.526 7.823 1.00 91.25 96 GLU A CA 1
ATOM 751 C C . GLU A 1 96 ? -11.578 -9.290 9.338 1.00 91.25 96 GLU A C 1
ATOM 753 O O . GLU A 1 96 ? -12.640 -9.036 9.908 1.00 91.25 96 GLU A O 1
ATOM 758 N N . THR A 1 97 ? -10.411 -9.288 9.988 1.00 91.06 97 THR A N 1
ATOM 759 C CA . THR A 1 97 ? -10.296 -9.023 11.431 1.00 91.06 97 THR A CA 1
ATOM 760 C C . THR A 1 97 ? -10.795 -7.620 11.786 1.00 91.06 97 THR A C 1
ATOM 762 O O . THR A 1 97 ? -11.536 -7.454 12.758 1.00 91.06 97 THR A O 1
ATOM 765 N N . LEU A 1 98 ? -10.445 -6.609 10.983 1.00 89.00 98 LEU A N 1
ATOM 766 C CA . LEU A 1 98 ? -10.925 -5.235 11.160 1.00 89.00 98 LEU A CA 1
ATOM 767 C C . LEU A 1 98 ? -12.448 -5.132 10.985 1.00 89.00 98 LEU A C 1
ATOM 769 O O . LEU A 1 98 ? -13.117 -4.488 11.795 1.00 89.00 98 LEU A O 1
ATOM 773 N N . ASN A 1 99 ? -13.013 -5.813 9.985 1.00 87.38 99 ASN A N 1
ATOM 774 C CA . ASN A 1 99 ? -14.457 -5.832 9.732 1.00 87.38 99 ASN A CA 1
ATOM 775 C C . ASN A 1 99 ? -15.242 -6.524 10.859 1.00 87.38 99 ASN A C 1
ATOM 777 O O . ASN A 1 99 ? -16.294 -6.032 11.288 1.00 87.38 99 ASN A O 1
ATOM 781 N N . LEU A 1 100 ? -14.712 -7.624 11.398 1.00 87.00 100 LEU A N 1
ATOM 782 C CA . LEU A 1 100 ? -15.286 -8.305 12.561 1.00 87.00 100 LEU A CA 1
ATOM 783 C C . LEU A 1 100 ? -15.228 -7.424 13.813 1.00 87.00 100 LEU A C 1
ATOM 785 O O . LEU A 1 100 ? -16.208 -7.333 14.553 1.00 87.00 100 LEU A O 1
ATOM 789 N N . ALA A 1 101 ? -14.118 -6.719 14.035 1.00 83.06 101 ALA A N 1
ATOM 790 C CA . ALA A 1 101 ? -13.997 -5.793 15.156 1.00 83.06 101 ALA A CA 1
ATOM 791 C C . ALA A 1 101 ? -14.918 -4.565 15.031 1.00 83.06 101 ALA A C 1
ATOM 793 O O . ALA A 1 101 ? -15.305 -3.993 16.049 1.00 83.06 101 ALA A O 1
ATOM 794 N N . ASN A 1 102 ? -15.288 -4.166 13.808 1.00 78.25 102 ASN A N 1
ATOM 795 C CA . ASN A 1 102 ? -16.216 -3.055 13.573 1.00 78.25 102 ASN A CA 1
ATOM 796 C C . ASN A 1 102 ? -17.663 -3.416 13.923 1.00 78.25 102 ASN A C 1
ATOM 798 O O . ASN A 1 102 ? -18.430 -2.586 14.402 1.00 78.25 102 ASN A O 1
ATOM 802 N N . THR A 1 103 ? -18.047 -4.656 13.624 1.00 78.50 103 THR A N 1
ATOM 803 C CA . THR A 1 103 ? -19.425 -5.144 13.772 1.00 78.50 103 THR A CA 1
ATOM 804 C C . THR A 1 103 ? -19.681 -5.765 15.143 1.00 78.50 103 THR A C 1
ATOM 806 O O . THR A 1 103 ? -20.823 -5.807 15.605 1.00 78.50 103 THR A O 1
ATOM 809 N N . SER A 1 104 ? -18.628 -6.214 15.826 1.00 73.81 104 SER A N 1
ATOM 810 C CA . SER A 1 104 ? -18.728 -6.811 17.150 1.00 73.81 104 SER A CA 1
ATOM 811 C C . SER A 1 104 ? -18.749 -5.780 18.277 1.00 73.81 104 SER A C 1
ATOM 813 O O . SER A 1 104 ? -17.966 -4.833 18.316 1.00 73.81 104 SER A O 1
ATOM 815 N N . LYS A 1 105 ? -19.607 -6.027 19.273 1.00 67.38 105 LYS A N 1
ATOM 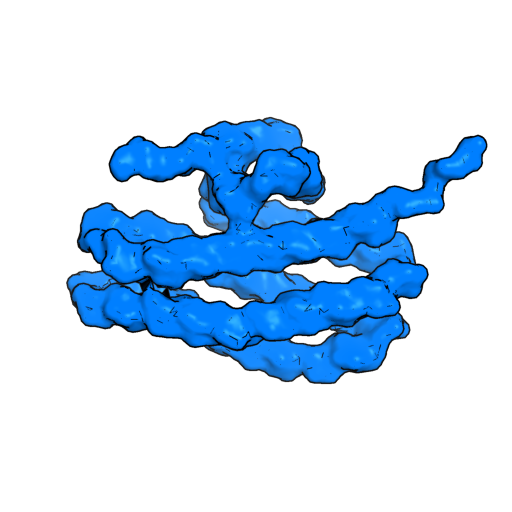816 C CA . LYS A 1 105 ? -19.595 -5.304 20.555 1.00 67.38 105 LYS A CA 1
ATOM 817 C C . LYS A 1 105 ? -18.534 -5.837 21.529 1.00 67.38 105 LYS A C 1
ATOM 819 O O . LYS A 1 105 ? -18.349 -5.249 22.588 1.00 67.38 105 LYS A O 1
ATOM 824 N N . SER A 1 106 ? -17.859 -6.941 21.196 1.00 66.81 106 SER A N 1
ATOM 825 C CA . SER A 1 106 ? -16.865 -7.573 22.069 1.00 66.81 106 SER A CA 1
ATOM 826 C C . SER A 1 106 ? -15.569 -6.764 22.122 1.00 66.81 106 SER A C 1
ATOM 828 O O . SER A 1 106 ? -14.984 -6.433 21.090 1.00 66.81 106 SER A O 1
ATOM 830 N N . GLU A 1 107 ? -15.094 -6.466 23.330 1.00 66.06 107 GLU A N 1
ATOM 831 C CA . GLU A 1 107 ? -13.819 -5.776 23.555 1.00 66.06 107 GLU A CA 1
ATOM 832 C C . GLU A 1 107 ? -12.606 -6.649 23.198 1.00 66.06 107 GLU A C 1
ATOM 834 O O . GLU A 1 107 ? -11.622 -6.126 22.681 1.00 66.06 107 GLU A O 1
ATOM 839 N N . GLN A 1 108 ? -12.725 -7.975 23.332 1.00 65.00 108 GLN A N 1
ATOM 840 C CA . GLN A 1 108 ? -11.662 -8.945 23.024 1.00 65.00 108 GLN A CA 1
ATOM 841 C C . GLN A 1 108 ? -11.250 -8.946 21.543 1.00 65.00 108 GLN A C 1
ATOM 843 O O . GLN A 1 108 ? -10.105 -9.232 21.207 1.00 65.00 108 GLN A O 1
ATOM 848 N N . LEU A 1 109 ? -12.157 -8.590 20.624 1.00 61.34 109 LEU A N 1
ATOM 849 C CA . LEU A 1 109 ? -11.820 -8.471 19.198 1.00 61.34 109 LEU A CA 1
ATOM 850 C C . LEU A 1 109 ? -10.921 -7.261 18.909 1.00 61.34 109 LEU A C 1
ATOM 852 O O . LEU A 1 109 ? -10.143 -7.300 17.959 1.00 61.34 109 LEU A O 1
ATOM 856 N N . GLY A 1 110 ? -10.978 -6.222 19.749 1.00 65.75 110 GLY A N 1
ATOM 857 C CA . GLY A 1 110 ? -10.067 -5.080 19.671 1.00 65.75 110 GLY A CA 1
ATOM 858 C C . GLY A 1 110 ? -8.621 -5.449 20.017 1.00 65.75 110 GLY A C 1
ATOM 859 O O . GLY A 1 110 ? -7.698 -4.899 19.421 1.00 65.75 110 GLY A O 1
ATOM 860 N N . GLU A 1 111 ? -8.420 -6.424 20.907 1.00 72.25 111 GLU A N 1
ATOM 861 C CA . GLU A 1 111 ? -7.093 -6.882 21.351 1.00 72.25 111 GLU A CA 1
ATOM 862 C C . GLU A 1 111 ? -6.322 -7.626 20.251 1.00 72.25 111 GLU A C 1
ATOM 864 O O . GLU A 1 111 ? -5.090 -7.620 20.233 1.00 72.25 111 GLU A O 1
ATOM 869 N N . ASN A 1 112 ? -7.032 -8.208 19.280 1.00 82.62 112 ASN A N 1
ATOM 870 C CA . ASN A 1 112 ? -6.418 -8.908 18.151 1.00 82.62 112 ASN A CA 1
ATOM 871 C C . ASN A 1 112 ? -5.933 -7.964 17.040 1.00 82.62 112 ASN A C 1
ATOM 873 O O . ASN A 1 112 ? -5.061 -8.351 16.262 1.00 82.62 112 ASN A O 1
ATOM 877 N N . ILE A 1 113 ? -6.445 -6.727 16.967 1.00 85.44 113 ILE A N 1
ATOM 878 C CA . ILE A 1 113 ? -6.087 -5.776 15.903 1.00 85.44 113 ILE A CA 1
ATOM 879 C C . ILE A 1 113 ? -4.590 -5.404 15.917 1.00 85.44 113 ILE A C 1
ATOM 881 O O . ILE A 1 113 ? -3.954 -5.517 14.867 1.00 85.44 113 ILE A O 1
ATOM 885 N N . PRO A 1 114 ? -3.974 -5.004 17.054 1.00 86.44 114 PRO A N 1
ATOM 886 C CA . PRO A 1 114 ? -2.538 -4.726 17.095 1.00 86.44 114 PRO A CA 1
ATOM 887 C C . PRO A 1 114 ? -1.693 -5.904 16.599 1.00 86.44 114 PRO A C 1
ATOM 889 O O . PRO A 1 114 ? -0.698 -5.702 15.901 1.00 86.44 114 PRO A O 1
ATOM 892 N N . LYS A 1 115 ? -2.101 -7.133 16.943 1.00 90.44 115 LYS A N 1
ATOM 893 C CA . LYS A 1 115 ? -1.390 -8.357 16.575 1.00 90.44 115 LYS A CA 1
ATOM 894 C C . LYS A 1 115 ? -1.409 -8.577 15.064 1.00 90.44 115 LYS A C 1
ATOM 896 O O . LYS A 1 115 ? -0.336 -8.660 14.475 1.00 90.44 115 LYS A O 1
ATOM 901 N N . VAL A 1 116 ? -2.589 -8.587 14.436 1.00 92.81 116 VAL A N 1
ATOM 902 C CA . VAL A 1 116 ? -2.696 -8.819 12.981 1.00 92.81 116 VAL A CA 1
ATOM 903 C C . VAL A 1 116 ? -2.026 -7.710 12.166 1.00 92.81 116 VAL A C 1
ATOM 905 O O . VAL A 1 116 ? -1.365 -7.998 11.176 1.00 92.81 116 VAL A O 1
ATOM 908 N N . LEU A 1 117 ? -2.098 -6.449 12.616 1.00 92.38 117 LEU A N 1
ATOM 909 C CA . LEU A 1 117 ? -1.400 -5.338 11.959 1.00 92.38 117 LEU A CA 1
ATOM 910 C C . LEU A 1 117 ? 0.125 -5.484 12.056 1.00 92.38 117 LEU A C 1
ATOM 912 O O . LEU A 1 117 ? 0.836 -5.199 11.095 1.00 92.38 117 LEU A O 1
ATOM 916 N N . THR A 1 118 ? 0.631 -5.932 13.208 1.00 93.75 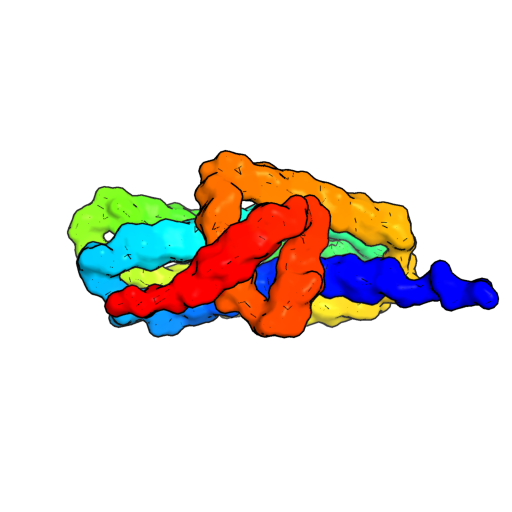118 THR A N 1
ATOM 917 C CA . THR A 1 118 ? 2.070 -6.155 13.419 1.00 93.75 118 THR A CA 1
ATOM 918 C C . THR A 1 118 ? 2.581 -7.338 12.601 1.00 93.75 118 THR A C 1
ATOM 920 O O . THR A 1 118 ? 3.674 -7.266 12.045 1.00 93.75 118 THR A O 1
ATOM 923 N N . GLU A 1 119 ? 1.810 -8.425 12.525 1.00 94.50 119 GLU A N 1
ATOM 924 C CA . GLU A 1 119 ? 2.124 -9.588 11.686 1.00 94.50 119 GLU A CA 1
ATOM 925 C C . GLU A 1 119 ? 2.178 -9.191 10.208 1.00 94.50 119 GLU A C 1
ATOM 927 O O . GLU A 1 119 ? 3.195 -9.425 9.559 1.00 94.50 119 GLU A O 1
ATOM 932 N N . LEU A 1 120 ? 1.164 -8.466 9.720 1.00 95.94 120 LEU A N 1
ATOM 933 C CA . LEU A 1 120 ? 1.157 -7.933 8.359 1.00 95.94 120 LEU A CA 1
ATOM 934 C C . LEU A 1 120 ? 2.374 -7.042 8.080 1.00 95.94 120 LEU A C 1
ATOM 936 O O . LEU A 1 120 ? 2.989 -7.163 7.025 1.00 95.94 120 LEU A O 1
ATOM 940 N N . TRP A 1 121 ? 2.749 -6.159 9.010 1.00 95.12 121 TRP A N 1
ATOM 941 C CA . TRP A 1 121 ? 3.916 -5.291 8.827 1.00 95.12 121 TRP A CA 1
ATOM 942 C C . TRP A 1 121 ? 5.225 -6.071 8.701 1.00 95.12 121 TRP A C 1
ATOM 944 O O . TRP A 1 121 ? 6.026 -5.767 7.821 1.00 95.12 121 TRP A O 1
ATOM 954 N N . LYS A 1 122 ? 5.425 -7.101 9.532 1.00 95.31 122 LYS A N 1
ATOM 955 C CA . LYS A 1 122 ? 6.625 -7.952 9.480 1.00 95.31 122 LYS A CA 1
ATOM 956 C C . LYS A 1 122 ? 6.775 -8.685 8.148 1.00 95.31 122 LYS A C 1
ATOM 958 O O . LYS A 1 122 ? 7.897 -8.959 7.737 1.00 95.31 122 LYS A O 1
ATOM 963 N N . GLU A 1 123 ? 5.664 -9.010 7.496 1.00 95.12 123 GLU A N 1
ATOM 964 C CA . GLU A 1 123 ? 5.663 -9.607 6.160 1.00 95.12 123 GLU A CA 1
ATOM 965 C C . GLU A 1 123 ? 5.844 -8.551 5.060 1.00 95.12 123 GLU A C 1
ATOM 967 O O . GLU A 1 123 ? 6.552 -8.791 4.085 1.00 95.12 123 GLU A O 1
ATOM 972 N N . LEU A 1 124 ? 5.229 -7.377 5.217 1.00 94.44 124 LEU A N 1
ATOM 973 C CA . LEU A 1 124 ? 5.214 -6.309 4.218 1.00 94.44 124 LEU A CA 1
ATOM 974 C C . LEU A 1 124 ? 6.555 -5.577 4.083 1.00 94.44 124 LEU A C 1
ATOM 976 O O . LEU A 1 124 ? 7.005 -5.317 2.968 1.00 94.44 124 LEU A O 1
ATOM 980 N N . GLU A 1 125 ? 7.181 -5.216 5.203 1.00 93.75 125 GLU A N 1
ATOM 981 C CA . GLU A 1 125 ? 8.376 -4.363 5.232 1.00 93.75 125 GLU A CA 1
ATOM 982 C C . GLU A 1 125 ? 9.538 -4.941 4.396 1.00 93.75 125 GLU A C 1
ATOM 984 O O . GLU A 1 125 ? 10.007 -4.249 3.486 1.00 93.75 125 GLU A O 1
ATOM 989 N N . PRO A 1 126 ? 9.930 -6.224 4.551 1.00 92.00 126 PRO A N 1
ATOM 990 C CA . PRO A 1 126 ? 10.989 -6.813 3.729 1.00 92.00 126 PRO A CA 1
ATOM 991 C C . PRO A 1 126 ? 10.645 -6.863 2.234 1.00 92.00 126 PRO A C 1
ATOM 993 O O . PRO A 1 126 ? 11.534 -6.781 1.379 1.00 92.00 126 PRO A O 1
ATOM 996 N N . VAL A 1 127 ? 9.358 -7.015 1.898 1.00 91.06 127 VAL A N 1
ATOM 997 C CA . VAL A 1 127 ? 8.886 -7.063 0.507 1.00 91.06 127 VAL A CA 1
ATOM 998 C C . VAL A 1 127 ? 9.107 -5.713 -0.159 1.00 91.06 127 VAL A C 1
ATOM 1000 O O . VAL A 1 127 ? 9.681 -5.685 -1.249 1.00 91.06 127 VAL A O 1
ATOM 1003 N N . PHE A 1 128 ? 8.717 -4.623 0.508 1.00 89.62 128 PHE A N 1
ATOM 1004 C CA . PHE A 1 128 ? 8.902 -3.256 0.018 1.00 89.62 128 PHE A CA 1
ATOM 1005 C C . PHE A 1 128 ? 10.378 -2.874 -0.102 1.00 89.62 128 PHE A C 1
ATOM 1007 O O . PHE A 1 128 ? 10.778 -2.326 -1.130 1.00 89.62 128 PHE A O 1
ATOM 1014 N N . ASP A 1 129 ? 11.214 -3.226 0.874 1.00 87.62 129 ASP A N 1
ATOM 1015 C CA . ASP A 1 129 ? 12.657 -2.972 0.786 1.00 87.62 129 ASP A CA 1
ATOM 1016 C C . ASP A 1 129 ? 13.282 -3.692 -0.416 1.00 87.62 129 ASP A C 1
ATOM 1018 O O . ASP A 1 129 ? 14.040 -3.108 -1.198 1.00 87.62 129 ASP A O 1
ATOM 1022 N N . THR A 1 130 ? 12.901 -4.954 -0.626 1.00 88.88 130 THR A N 1
ATOM 1023 C CA . THR A 1 130 ? 13.384 -5.738 -1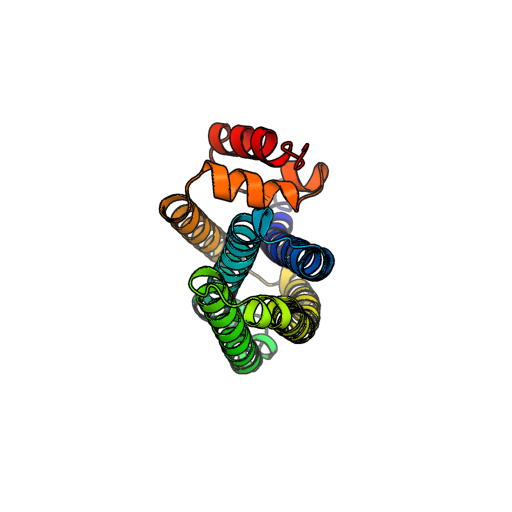.769 1.00 88.88 130 THR A CA 1
ATOM 1024 C C . THR A 1 130 ? 12.856 -5.176 -3.094 1.00 88.88 130 THR A C 1
ATOM 1026 O O . THR A 1 130 ? 13.584 -5.149 -4.089 1.00 88.88 130 THR A O 1
ATOM 1029 N N . ASP A 1 131 ? 11.610 -4.691 -3.134 1.00 86.88 131 ASP A N 1
ATOM 1030 C CA . ASP A 1 131 ? 11.036 -4.034 -4.317 1.00 86.88 131 ASP A CA 1
ATOM 1031 C C . ASP A 1 131 ? 11.833 -2.800 -4.710 1.00 86.88 131 ASP A C 1
ATOM 1033 O O . ASP A 1 131 ? 12.195 -2.655 -5.876 1.00 86.88 131 ASP A O 1
ATOM 1037 N N . VAL A 1 132 ? 12.180 -1.945 -3.747 1.00 85.06 132 VAL A N 1
ATOM 1038 C CA . VAL A 1 132 ? 13.001 -0.755 -3.998 1.00 85.06 132 VAL A CA 1
ATOM 1039 C C . VAL A 1 132 ? 14.338 -1.138 -4.635 1.00 85.06 132 VAL A C 1
ATOM 1041 O O . VAL A 1 132 ? 14.757 -0.511 -5.612 1.00 85.06 132 VAL A O 1
ATOM 1044 N N . VAL A 1 133 ? 14.998 -2.184 -4.134 1.00 86.75 133 VAL A N 1
ATOM 1045 C CA . VAL A 1 133 ? 16.269 -2.672 -4.695 1.00 86.75 133 VAL A CA 1
ATOM 1046 C C . VAL A 1 133 ? 16.092 -3.157 -6.137 1.00 86.75 133 VAL A C 1
ATOM 1048 O O . VAL A 1 133 ? 16.861 -2.758 -7.017 1.00 86.75 133 VAL A O 1
ATOM 1051 N N . LEU A 1 134 ? 15.068 -3.969 -6.412 1.00 85.50 134 LEU A N 1
ATOM 1052 C CA . LEU A 1 134 ? 14.816 -4.501 -7.755 1.00 85.50 134 LEU A CA 1
ATOM 1053 C C . LEU A 1 134 ? 14.424 -3.408 -8.750 1.00 85.50 134 LEU A C 1
ATOM 1055 O O . LEU A 1 134 ? 14.946 -3.371 -9.864 1.00 85.50 134 LEU A O 1
ATOM 1059 N N . LEU A 1 135 ? 13.551 -2.487 -8.347 1.00 85.62 135 LEU A N 1
ATOM 1060 C CA . LEU A 1 135 ? 13.132 -1.366 -9.182 1.00 85.62 135 LEU A CA 1
ATOM 1061 C C . LEU A 1 135 ? 14.329 -0.466 -9.519 1.00 85.62 135 LEU A C 1
ATOM 1063 O O . LEU A 1 135 ? 14.504 -0.090 -10.678 1.00 85.62 135 LEU A O 1
ATOM 1067 N N . ASN A 1 136 ? 15.219 -0.199 -8.556 1.00 85.19 136 ASN A N 1
ATOM 1068 C CA . ASN A 1 136 ? 16.457 0.544 -8.802 1.00 85.19 136 ASN A CA 1
ATOM 1069 C C . ASN A 1 136 ? 17.413 -0.191 -9.755 1.00 85.19 136 ASN A C 1
ATOM 1071 O O . ASN A 1 136 ? 18.017 0.451 -10.616 1.00 85.19 136 ASN A O 1
ATOM 1075 N N . LYS A 1 137 ? 17.513 -1.525 -9.657 1.00 86.75 137 LYS A N 1
ATOM 1076 C CA . LYS A 1 137 ? 18.328 -2.366 -10.556 1.00 86.75 137 LYS A CA 1
ATOM 1077 C C . LYS A 1 137 ? 17.877 -2.252 -12.016 1.00 86.75 137 LYS A C 1
ATOM 1079 O O . LYS A 1 137 ? 18.719 -2.223 -12.917 1.00 86.75 137 LYS A O 1
ATOM 1084 N N . ILE A 1 138 ? 16.568 -2.171 -12.266 1.00 87.31 138 ILE A N 1
ATOM 1085 C CA . ILE A 1 138 ? 16.021 -2.099 -13.631 1.00 87.31 138 ILE A CA 1
ATOM 1086 C C . ILE A 1 138 ? 15.746 -0.681 -14.125 1.00 87.31 138 ILE A C 1
ATOM 1088 O O . ILE A 1 138 ? 15.531 -0.507 -15.321 1.00 87.31 138 ILE A O 1
ATOM 1092 N N . ARG A 1 139 ? 15.776 0.334 -13.253 1.00 84.94 139 ARG A N 1
ATOM 1093 C CA . ARG A 1 139 ? 15.325 1.707 -13.543 1.00 84.94 139 ARG A CA 1
ATOM 1094 C C . ARG A 1 139 ? 15.845 2.282 -14.856 1.00 84.94 139 ARG A C 1
ATOM 1096 O O . ARG A 1 139 ? 15.075 2.870 -15.605 1.00 84.94 139 ARG A O 1
ATOM 1103 N N . ALA A 1 140 ? 17.134 2.107 -15.142 1.00 85.31 140 ALA A N 1
ATOM 1104 C CA . ALA A 1 140 ? 17.764 2.637 -16.353 1.00 85.31 140 ALA A CA 1
ATOM 1105 C C . ALA A 1 140 ? 17.375 1.882 -17.641 1.00 85.31 140 ALA A C 1
ATOM 1107 O O . ALA A 1 140 ? 17.634 2.371 -18.736 1.00 85.31 140 ALA A O 1
ATOM 1108 N N . LYS A 1 141 ? 16.784 0.688 -17.516 1.00 88.69 141 LYS A N 1
ATOM 1109 C CA . LYS A 1 141 ? 16.405 -0.197 -18.627 1.00 88.69 141 LYS A CA 1
ATOM 1110 C C . LYS A 1 141 ? 14.928 -0.085 -19.001 1.00 88.69 141 LYS A 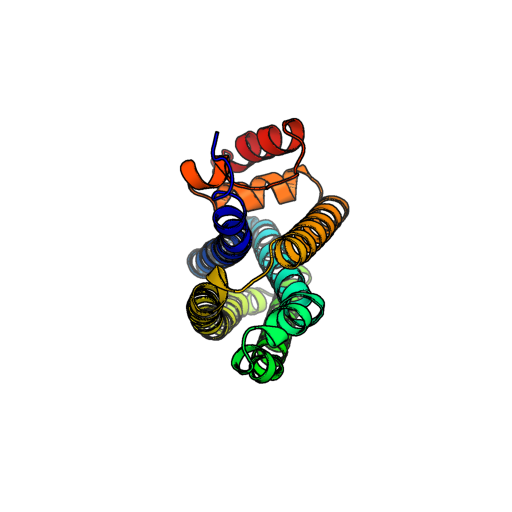C 1
ATOM 1112 O O . LYS A 1 141 ? 14.567 -0.440 -20.120 1.00 88.69 141 LYS A O 1
ATOM 1117 N N . VAL A 1 142 ? 14.077 0.361 -18.074 1.00 88.12 142 VAL A N 1
ATOM 1118 C CA . VAL A 1 142 ? 12.631 0.448 -18.305 1.00 88.12 142 VAL A CA 1
ATOM 1119 C C . VAL A 1 142 ? 12.323 1.566 -19.296 1.00 88.12 142 VAL A C 1
ATOM 1121 O O . VAL A 1 142 ? 12.786 2.697 -19.140 1.00 88.12 142 VAL A O 1
ATOM 1124 N N . SER A 1 143 ? 11.533 1.248 -20.324 1.00 89.12 143 SER A N 1
ATOM 1125 C CA . SER A 1 143 ? 11.144 2.226 -21.337 1.00 89.12 143 SER A CA 1
ATOM 1126 C C . SER A 1 143 ? 10.205 3.287 -20.755 1.00 89.12 143 SER A C 1
ATOM 1128 O O . SER A 1 143 ? 9.419 3.019 -19.842 1.00 89.12 143 SER A O 1
ATOM 1130 N N . SER A 1 144 ? 10.241 4.500 -21.311 1.00 85.50 144 SER A N 1
ATOM 1131 C CA . SER A 1 144 ? 9.302 5.559 -20.920 1.00 85.50 144 SER A CA 1
ATOM 1132 C C . SER A 1 144 ? 7.843 5.173 -21.184 1.00 85.50 144 SER A C 1
ATOM 1134 O O . SER A 1 144 ? 6.972 5.557 -20.413 1.00 85.50 144 SER A O 1
ATOM 1136 N N . GLU A 1 145 ? 7.575 4.376 -22.222 1.00 89.06 145 GLU A N 1
ATOM 1137 C CA . GLU A 1 145 ? 6.227 3.891 -22.537 1.00 89.06 145 GLU A CA 1
ATOM 1138 C C . GLU A 1 145 ? 5.682 2.965 -21.440 1.00 89.06 145 GLU A C 1
ATOM 1140 O O . GLU A 1 145 ? 4.543 3.113 -21.003 1.00 89.06 145 GLU A O 1
ATOM 1145 N N . ASP A 1 146 ? 6.497 2.028 -20.954 1.00 89.44 146 ASP A N 1
ATOM 1146 C CA . ASP A 1 146 ? 6.074 1.102 -19.899 1.00 89.44 146 ASP A CA 1
ATOM 1147 C C . ASP A 1 146 ? 5.921 1.800 -18.549 1.00 89.44 146 ASP A C 1
ATOM 1149 O O . ASP A 1 146 ? 5.007 1.489 -17.787 1.00 89.44 146 ASP A O 1
ATOM 1153 N N . ILE A 1 147 ? 6.767 2.797 -18.286 1.00 83.06 147 ILE A N 1
ATOM 1154 C CA . ILE A 1 147 ? 6.598 3.711 -17.157 1.00 83.06 147 ILE A CA 1
ATOM 1155 C C . ILE A 1 147 ? 5.236 4.412 -17.223 1.00 83.06 147 ILE A C 1
ATOM 1157 O O . ILE A 1 147 ? 4.493 4.381 -16.244 1.00 83.06 147 ILE A O 1
ATOM 1161 N N . MET A 1 148 ? 4.873 4.988 -18.372 1.00 83.38 148 MET A N 1
ATOM 1162 C CA . MET A 1 148 ? 3.588 5.675 -18.532 1.00 83.38 148 MET A CA 1
ATOM 1163 C C . MET A 1 148 ? 2.394 4.731 -18.348 1.00 83.38 148 MET A C 1
ATOM 1165 O O . MET A 1 148 ? 1.384 5.127 -17.769 1.00 83.38 148 MET A O 1
ATOM 1169 N N . LYS A 1 149 ? 2.502 3.473 -18.798 1.00 87.19 149 LYS A N 1
ATOM 1170 C CA . LYS A 1 149 ? 1.459 2.454 -18.581 1.00 87.19 149 LYS A CA 1
ATOM 1171 C C . LYS A 1 149 ? 1.233 2.182 -17.095 1.00 87.19 149 LYS A C 1
ATOM 1173 O O . LYS A 1 149 ? 0.085 2.110 -16.664 1.00 87.19 149 LYS A O 1
ATOM 1178 N N . ILE A 1 150 ? 2.311 2.064 -16.317 1.00 84.81 150 ILE A N 1
ATOM 1179 C CA . ILE A 1 150 ? 2.228 1.891 -14.860 1.00 84.81 150 ILE A CA 1
ATOM 1180 C C . ILE A 1 150 ? 1.577 3.117 -14.212 1.00 84.81 150 ILE A C 1
ATOM 1182 O O . ILE A 1 150 ? 0.676 2.969 -13.389 1.00 84.81 150 ILE A O 1
ATOM 1186 N N . GLU A 1 151 ? 1.986 4.325 -14.601 1.00 78.44 151 GLU A N 1
ATOM 1187 C CA . GLU A 1 151 ? 1.461 5.566 -14.023 1.00 78.44 151 GLU A CA 1
ATOM 1188 C C . GLU A 1 151 ? -0.030 5.777 -14.297 1.00 78.44 151 GLU A C 1
ATOM 1190 O O . GLU A 1 151 ? -0.769 6.177 -13.392 1.00 78.44 151 GLU A O 1
ATOM 1195 N N . GLU A 1 152 ? -0.490 5.513 -15.522 1.00 83.50 152 GLU A N 1
ATOM 1196 C CA . GLU A 1 152 ? -1.902 5.683 -15.862 1.00 83.50 152 GLU A CA 1
ATOM 1197 C C . GLU A 1 152 ? -2.773 4.637 -15.158 1.00 83.50 152 GLU A C 1
ATOM 1199 O O . GLU A 1 152 ? -3.858 4.970 -14.680 1.00 83.50 152 GLU A O 1
ATOM 1204 N N . GLU A 1 153 ? -2.285 3.404 -15.005 1.00 84.38 153 GLU A N 1
ATOM 1205 C CA . GLU A 1 153 ? -2.992 2.370 -14.247 1.00 84.38 153 GLU A CA 1
ATOM 1206 C C . GLU A 1 153 ? -3.090 2.726 -12.756 1.00 84.38 153 GLU A C 1
ATOM 1208 O O . GLU A 1 153 ? -4.171 2.664 -12.164 1.00 84.38 153 GLU A O 1
ATOM 1213 N N . GLU A 1 154 ? -1.996 3.193 -12.155 1.00 77.94 154 GLU A N 1
ATOM 1214 C CA . GLU A 1 154 ? -1.980 3.690 -10.777 1.00 77.94 154 GLU A CA 1
ATOM 1215 C C . GLU A 1 154 ? -2.942 4.863 -10.582 1.00 77.94 154 GLU A C 1
ATOM 1217 O O . GLU A 1 154 ? -3.726 4.912 -9.629 1.00 77.94 154 GLU A O 1
ATOM 1222 N N . LYS A 1 155 ? -2.934 5.816 -11.514 1.00 77.69 155 LYS A N 1
ATOM 1223 C CA . LYS A 1 155 ? -3.862 6.946 -11.511 1.00 77.69 155 LYS A CA 1
ATOM 1224 C C . LYS A 1 155 ? -5.311 6.476 -11.621 1.00 77.69 155 LYS A C 1
ATOM 1226 O O . LYS A 1 155 ? -6.147 6.932 -10.838 1.00 77.69 155 LYS A O 1
ATOM 1231 N N . ARG A 1 156 ? -5.619 5.547 -12.530 1.00 83.81 156 ARG A N 1
ATOM 1232 C CA . ARG A 1 156 ? -6.959 4.961 -12.690 1.00 83.81 156 ARG A CA 1
ATOM 1233 C C . ARG A 1 156 ? -7.432 4.300 -11.394 1.00 83.81 156 ARG A C 1
ATOM 1235 O O . ARG A 1 156 ? -8.567 4.539 -10.976 1.00 83.81 156 ARG A O 1
ATOM 1242 N N . ARG A 1 157 ? -6.567 3.527 -10.732 1.00 81.38 157 ARG A N 1
ATOM 1243 C CA . ARG A 1 157 ? -6.860 2.866 -9.448 1.00 81.38 157 ARG A CA 1
ATOM 1244 C C . ARG A 1 157 ? -7.094 3.870 -8.323 1.00 81.38 157 ARG A C 1
ATOM 1246 O O . ARG A 1 157 ? -8.126 3.792 -7.658 1.00 81.38 157 ARG A O 1
ATOM 1253 N N . ARG A 1 158 ? -6.226 4.880 -8.176 1.00 76.12 158 ARG A N 1
ATOM 1254 C CA . ARG A 1 158 ? -6.417 5.970 -7.198 1.00 76.12 158 ARG A CA 1
ATOM 1255 C C . ARG A 1 158 ? -7.740 6.706 -7.408 1.00 76.12 158 ARG A C 1
ATOM 1257 O O . ARG A 1 158 ? -8.465 6.945 -6.446 1.00 76.12 158 ARG A O 1
ATOM 1264 N N . LEU A 1 159 ? -8.090 7.029 -8.655 1.00 75.94 159 LEU A N 1
ATOM 1265 C CA . LEU A 1 159 ? -9.375 7.656 -8.984 1.00 75.94 159 LEU A CA 1
ATOM 1266 C C . LEU A 1 159 ? -10.564 6.737 -8.667 1.00 75.94 159 LEU A C 1
ATOM 1268 O O . LEU A 1 159 ? -11.595 7.215 -8.199 1.00 75.94 159 LEU A O 1
ATOM 1272 N N . GLY A 1 160 ? -10.428 5.427 -8.889 1.00 78.81 160 GLY A N 1
ATOM 1273 C CA . GLY A 1 160 ? -11.415 4.429 -8.470 1.00 78.81 160 GLY A CA 1
ATOM 1274 C C . GLY A 1 160 ? -11.639 4.444 -6.957 1.00 78.81 160 GLY A C 1
ATOM 1275 O O . GLY A 1 160 ? -12.774 4.573 -6.505 1.00 78.81 160 GLY A O 1
ATOM 1276 N N . MET A 1 161 ? -10.560 4.428 -6.172 1.00 74.44 161 MET A N 1
ATOM 1277 C CA . MET A 1 161 ? -10.641 4.519 -4.712 1.00 74.44 161 MET A CA 1
ATOM 1278 C C . MET A 1 161 ? -11.269 5.831 -4.232 1.00 74.44 161 MET A C 1
ATOM 1280 O O . MET A 1 161 ? -12.093 5.811 -3.321 1.00 74.44 161 MET A O 1
ATOM 1284 N N . MET A 1 162 ? -10.941 6.962 -4.867 1.00 70.88 162 MET A N 1
ATOM 1285 C CA . MET A 1 162 ? -11.550 8.264 -4.560 1.00 70.88 162 MET A CA 1
ATOM 1286 C C . MET A 1 162 ? -13.066 8.279 -4.777 1.00 70.88 162 MET A C 1
ATOM 1288 O O . MET A 1 162 ? -13.788 8.923 -4.014 1.00 70.88 162 MET A O 1
ATOM 1292 N N . LYS A 1 163 ? -13.559 7.562 -5.794 1.00 74.81 163 LYS A N 1
ATOM 1293 C CA . LYS A 1 163 ? -14.999 7.418 -6.043 1.00 74.81 163 LYS A CA 1
ATOM 1294 C C . LYS A 1 163 ? -15.682 6.581 -4.961 1.00 74.81 163 LYS A C 1
ATOM 1296 O O . LYS A 1 163 ? -16.761 6.960 -4.523 1.00 74.81 163 LYS A O 1
ATOM 1301 N N . THR A 1 164 ? -15.054 5.494 -4.516 1.00 75.25 164 THR A N 1
ATOM 1302 C CA . THR A 1 164 ? -15.625 4.586 -3.506 1.00 75.25 164 THR A CA 1
ATOM 1303 C C . THR A 1 164 ? -15.589 5.175 -2.097 1.00 75.25 164 THR A C 1
ATOM 1305 O O . THR A 1 164 ? -16.578 5.126 -1.374 1.00 75.25 164 THR A O 1
ATOM 1308 N N . ASN A 1 165 ? -14.453 5.750 -1.699 1.00 68.50 165 ASN A N 1
ATOM 1309 C CA . ASN A 1 165 ? -14.200 6.170 -0.319 1.00 68.50 165 ASN A CA 1
ATOM 1310 C C . ASN A 1 165 ? -14.395 7.671 -0.071 1.00 68.50 165 ASN A C 1
ATOM 1312 O O . ASN A 1 165 ? -14.299 8.124 1.070 1.00 68.50 165 ASN A O 1
ATOM 1316 N N . GLY A 1 166 ? -14.707 8.433 -1.120 1.00 70.06 166 GLY A N 1
ATOM 1317 C CA . GLY A 1 166 ? -14.908 9.872 -1.062 1.00 70.06 166 GLY A CA 1
ATOM 1318 C C . GLY A 1 166 ? -13.598 10.647 -1.187 1.00 70.06 166 GLY A C 1
ATOM 1319 O O . GLY A 1 166 ? -12.613 10.392 -0.493 1.00 70.06 166 GLY A O 1
ATOM 1320 N N . HIS A 1 167 ? -13.613 11.662 -2.052 1.00 61.88 167 HIS A N 1
ATOM 1321 C CA . HIS A 1 167 ? -12.437 12.461 -2.392 1.00 61.88 167 HIS A CA 1
ATOM 1322 C C . HIS A 1 167 ? -11.756 13.058 -1.157 1.00 61.88 167 HIS A C 1
ATOM 1324 O O . HIS A 1 167 ? -10.545 12.936 -1.045 1.00 61.88 167 HIS A O 1
ATOM 1330 N N . LEU A 1 168 ? -12.516 13.634 -0.215 1.00 56.78 168 LEU A N 1
ATOM 1331 C CA . LEU A 1 168 ? -11.982 14.284 0.989 1.00 56.78 168 LEU A CA 1
ATOM 1332 C C . LEU A 1 168 ? -11.310 13.297 1.960 1.00 56.78 168 LEU A C 1
ATOM 1334 O O . LEU A 1 168 ? -10.316 13.634 2.590 1.00 56.78 168 LEU A O 1
ATOM 1338 N N . TRP A 1 169 ? -11.814 12.068 2.065 1.00 59.56 169 TRP A N 1
ATOM 1339 C CA . TRP A 1 169 ? -11.231 11.059 2.950 1.00 59.56 169 TRP A CA 1
ATOM 1340 C C . TRP A 1 169 ? -9.913 10.522 2.392 1.00 59.56 169 TRP A C 1
ATOM 1342 O O . TRP A 1 169 ? -8.899 10.518 3.089 1.00 59.56 169 TRP A O 1
ATOM 1352 N N . CYS A 1 170 ? -9.898 10.161 1.105 1.00 61.47 170 CYS A N 1
ATOM 1353 C CA . CYS A 1 170 ? -8.676 9.772 0.397 1.00 61.47 170 CYS A CA 1
ATOM 1354 C C . CYS A 1 170 ? -7.624 10.886 0.459 1.00 61.47 170 CYS A C 1
ATOM 1356 O O . CYS A 1 170 ? -6.440 10.640 0.668 1.00 61.47 170 CYS A O 1
ATOM 1358 N N . ALA A 1 171 ? -8.084 12.124 0.317 1.00 59.44 171 ALA A N 1
ATOM 1359 C CA . ALA A 1 171 ? -7.315 13.345 0.421 1.00 59.44 171 ALA A CA 1
ATOM 1360 C C . ALA A 1 171 ? -6.616 13.501 1.782 1.00 59.44 171 ALA A C 1
ATOM 1362 O O . ALA A 1 171 ? -5.386 13.538 1.838 1.00 59.44 171 ALA A O 1
ATO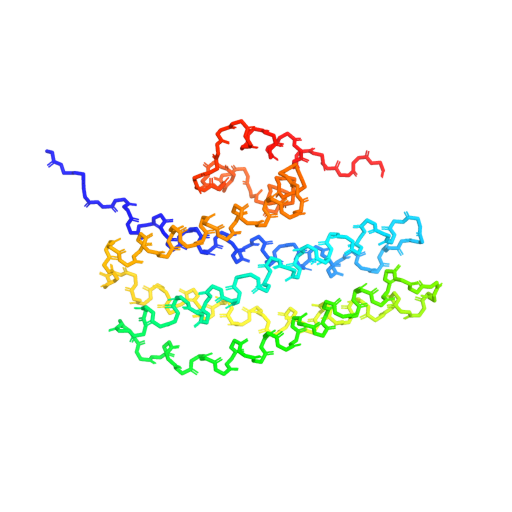M 1363 N N . THR A 1 172 ? -7.376 13.506 2.875 1.00 58.88 172 THR A N 1
ATOM 1364 C CA . THR A 1 172 ? -6.835 13.562 4.241 1.00 58.88 172 THR A CA 1
ATOM 1365 C C . THR A 1 172 ? -5.859 12.431 4.525 1.00 58.88 172 THR A C 1
ATOM 1367 O O . THR A 1 172 ? -4.774 12.658 5.061 1.00 58.88 172 THR A O 1
ATOM 1370 N N . TYR A 1 173 ? -6.247 11.210 4.158 1.00 62.47 173 TYR A N 1
ATOM 1371 C CA . TYR A 1 173 ? -5.475 10.011 4.437 1.00 62.47 173 TYR A CA 1
ATOM 1372 C C . TYR A 1 173 ? -4.099 10.052 3.763 1.00 62.47 173 TYR A C 1
ATOM 1374 O O . TYR A 1 173 ? -3.080 9.864 4.423 1.00 62.47 173 TYR A O 1
ATOM 1382 N N . LEU A 1 174 ? -4.061 10.344 2.458 1.00 61.31 174 LEU A N 1
ATOM 1383 C CA . LEU A 1 174 ? -2.817 10.344 1.690 1.00 61.31 174 LEU A CA 1
ATOM 1384 C C . LEU A 1 174 ? -1.864 11.439 2.184 1.00 61.31 174 LEU A C 1
ATOM 1386 O O . LEU A 1 174 ? -0.669 11.203 2.307 1.00 61.31 174 LEU A O 1
ATOM 1390 N N . MET A 1 175 ? -2.378 12.623 2.522 1.00 63.38 175 MET A N 1
ATOM 1391 C CA . MET A 1 175 ? -1.533 13.773 2.868 1.00 63.38 175 MET A CA 1
ATOM 1392 C C . MET A 1 175 ? -0.996 13.745 4.292 1.00 63.38 175 MET A C 1
ATOM 1394 O O . MET A 1 175 ? 0.085 14.280 4.546 1.00 63.38 175 MET A O 1
ATOM 1398 N N . ARG A 1 176 ? -1.713 13.107 5.224 1.00 64.69 176 ARG A N 1
ATOM 1399 C CA . ARG A 1 176 ? -1.242 12.937 6.603 1.00 64.69 176 ARG A CA 1
ATOM 1400 C C . ARG A 1 176 ? 0.062 12.140 6.663 1.00 64.69 176 ARG A C 1
ATOM 1402 O O . ARG A 1 176 ? 0.910 12.433 7.500 1.00 64.69 176 ARG A O 1
ATOM 1409 N N . SER A 1 177 ? 0.218 11.168 5.770 1.00 65.75 177 SER A N 1
ATOM 1410 C CA . SER A 1 177 ? 1.364 10.257 5.757 1.00 65.75 177 SER A CA 1
ATOM 1411 C C . SER A 1 177 ? 2.553 10.773 4.942 1.00 65.75 177 SER A C 1
ATOM 1413 O O . SER A 1 177 ? 3.598 10.130 4.948 1.00 65.75 177 SER A O 1
ATOM 1415 N N . LEU A 1 178 ? 2.432 11.920 4.266 1.00 65.31 178 LEU A N 1
ATOM 1416 C CA . LEU A 1 178 ? 3.477 12.511 3.421 1.00 65.31 178 LEU A CA 1
ATOM 1417 C C . LEU A 1 178 ? 4.172 13.689 4.115 1.00 65.31 178 LEU A C 1
ATOM 1419 O O . LEU A 1 178 ? 3.507 14.500 4.773 1.00 65.31 178 LEU A O 1
ATOM 1423 N N . THR A 1 179 ? 5.489 13.817 3.919 1.00 66.94 179 THR A N 1
ATOM 1424 C CA . THR A 1 179 ? 6.245 15.007 4.348 1.00 66.94 179 THR A CA 1
ATOM 1425 C C . THR A 1 179 ? 5.848 16.229 3.513 1.00 66.94 179 THR A C 1
ATOM 1427 O O . THR A 1 179 ? 5.299 16.063 2.419 1.00 66.94 179 THR A O 1
ATOM 1430 N N . PRO A 1 180 ? 6.108 17.463 3.982 1.00 68.00 180 PRO A N 1
ATOM 1431 C CA . PRO A 1 180 ? 5.853 18.671 3.196 1.00 68.00 180 PRO A CA 1
ATOM 1432 C C . PRO A 1 180 ? 6.405 18.603 1.763 1.00 68.00 180 PRO A C 1
ATOM 1434 O O . PRO A 1 180 ? 5.687 18.926 0.823 1.00 68.00 180 PRO A O 1
ATOM 1437 N N . GLU A 1 181 ? 7.617 18.081 1.584 1.00 67.06 181 GLU A N 1
ATOM 1438 C CA . GLU A 1 181 ? 8.279 17.948 0.281 1.00 67.06 181 GLU A CA 1
ATOM 1439 C C . GLU A 1 181 ? 7.600 16.888 -0.603 1.00 67.06 181 GLU A C 1
ATOM 1441 O O . GLU A 1 181 ? 7.432 17.069 -1.809 1.00 67.06 181 GLU A O 1
ATOM 1446 N N . GLU A 1 182 ? 7.163 15.772 -0.017 1.00 66.31 182 GLU A N 1
ATOM 1447 C CA . GLU A 1 182 ? 6.475 14.708 -0.754 1.00 66.31 182 GLU A CA 1
ATOM 1448 C C . GLU A 1 182 ? 5.055 15.122 -1.178 1.00 66.31 182 GLU A C 1
ATOM 1450 O O . GLU A 1 182 ? 4.571 14.699 -2.229 1.00 66.31 182 GLU A O 1
ATOM 1455 N N . ARG A 1 183 ? 4.393 15.995 -0.406 1.00 66.62 183 ARG A N 1
ATOM 1456 C CA . ARG A 1 183 ? 3.080 16.578 -0.744 1.00 66.62 183 ARG A CA 1
ATOM 1457 C C . ARG A 1 183 ? 3.128 17.471 -1.985 1.00 66.62 183 ARG A C 1
ATOM 1459 O O . ARG A 1 183 ? 2.123 17.632 -2.680 1.00 66.62 183 ARG A O 1
ATOM 1466 N N . GLU A 1 184 ? 4.278 18.061 -2.290 1.00 65.69 184 GLU A N 1
ATOM 1467 C CA . GLU A 1 184 ? 4.458 18.817 -3.532 1.00 65.69 184 GLU A CA 1
ATOM 1468 C C . GLU A 1 184 ? 4.476 17.880 -4.745 1.00 65.69 184 GLU A C 1
ATOM 1470 O O . GLU A 1 184 ? 3.942 18.226 -5.803 1.00 65.69 184 GLU A O 1
ATOM 1475 N N . GLN A 1 185 ? 4.981 16.661 -4.554 1.00 60.03 185 GLN A N 1
ATOM 1476 C CA . GLN A 1 185 ? 5.217 15.654 -5.588 1.00 60.03 185 GLN A CA 1
ATOM 1477 C C . GLN A 1 185 ? 4.051 14.655 -5.745 1.00 60.03 185 GLN A C 1
ATOM 1479 O O . GLN A 1 185 ? 3.918 14.032 -6.798 1.00 60.03 185 GLN A O 1
ATOM 1484 N N . PHE A 1 186 ? 3.173 14.526 -4.740 1.00 55.72 186 PHE A N 1
ATOM 1485 C CA . PHE A 1 186 ? 2.061 13.568 -4.712 1.00 55.72 186 PHE A CA 1
ATOM 1486 C C . PHE A 1 186 ? 0.702 14.228 -4.387 1.00 55.72 186 PHE A C 1
ATOM 1488 O O . PHE A 1 186 ? 0.647 15.117 -3.539 1.00 55.72 186 PHE A O 1
ATOM 1495 N N . PRO A 1 187 ? -0.417 13.788 -5.004 1.00 53.50 187 PRO A N 1
ATOM 1496 C CA . PRO A 1 187 ? -0.513 12.733 -6.016 1.00 53.50 187 PRO A CA 1
ATOM 1497 C C . PRO A 1 187 ? -0.371 13.287 -7.443 1.00 53.50 187 PRO A C 1
ATOM 1499 O O . PRO A 1 187 ? -1.035 14.273 -7.781 1.00 53.50 187 PRO A O 1
ATOM 1502 N N . PRO A 1 188 ? 0.412 12.640 -8.326 1.00 52.72 188 PRO A N 1
ATOM 1503 C CA . PRO A 1 188 ? 0.431 13.001 -9.738 1.00 52.72 188 PRO A CA 1
ATOM 1504 C C . PRO A 1 188 ? -0.934 12.704 -10.385 1.00 52.72 188 PRO A C 1
ATOM 1506 O O . PRO A 1 188 ? -1.509 11.624 -10.206 1.00 52.72 188 PRO A O 1
ATOM 1509 N N . GLY A 1 189 ? -1.461 13.685 -11.128 1.00 46.25 189 GLY A N 1
ATOM 1510 C CA . GLY A 1 189 ? -2.710 13.573 -11.893 1.00 46.25 189 GLY A CA 1
ATOM 1511 C C . GLY A 1 189 ? -4.009 13.821 -11.116 1.00 46.25 189 GLY A C 1
ATOM 1512 O O . GLY A 1 189 ? -5.085 13.653 -11.688 1.00 46.25 189 GLY A O 1
ATOM 1513 N N . VAL A 1 190 ? -3.940 14.227 -9.844 1.00 46.28 190 VAL A N 1
ATOM 1514 C CA . VAL A 1 190 ? -5.119 14.659 -9.076 1.00 46.28 190 VAL A CA 1
ATOM 1515 C C . VAL A 1 190 ? -5.370 16.153 -9.329 1.00 46.28 190 VAL A C 1
ATOM 1517 O O . VAL A 1 190 ? -4.424 16.937 -9.232 1.00 46.28 190 VAL A O 1
ATOM 1520 N N . PRO A 1 191 ? -6.610 16.580 -9.655 1.00 47.06 191 PRO A N 1
ATOM 1521 C CA . PRO A 1 191 ? -6.916 17.988 -9.906 1.00 47.06 191 PRO A CA 1
ATOM 1522 C C . PRO A 1 191 ? -6.445 18.881 -8.754 1.00 47.06 191 PRO A C 1
ATOM 1524 O O . PRO A 1 191 ? -6.650 18.532 -7.592 1.00 47.06 191 PRO A O 1
ATOM 1527 N N . ASN A 1 192 ? -5.867 20.050 -9.051 1.00 52.94 192 ASN A N 1
ATOM 1528 C CA . ASN A 1 192 ? -5.328 20.961 -8.029 1.00 52.94 192 ASN A CA 1
ATOM 1529 C C . ASN A 1 192 ? -6.337 21.282 -6.918 1.00 52.94 192 ASN A C 1
ATOM 1531 O O . ASN A 1 192 ? -5.956 21.363 -5.760 1.00 52.94 192 ASN A O 1
ATOM 1535 N N . MET A 1 193 ? -7.629 21.383 -7.240 1.00 44.81 193 MET A N 1
ATOM 1536 C CA . MET A 1 193 ? -8.687 21.603 -6.249 1.00 44.81 193 MET A CA 1
ATOM 1537 C C . MET A 1 193 ? -8.832 20.429 -5.270 1.00 44.81 193 MET A C 1
ATOM 1539 O O . MET A 1 193 ? -8.989 20.639 -4.070 1.00 44.81 193 MET A O 1
ATOM 1543 N N . ALA A 1 194 ? -8.720 19.194 -5.770 1.00 44.72 194 ALA A N 1
ATOM 1544 C CA . ALA A 1 194 ? -8.655 18.015 -4.925 1.00 44.72 194 ALA A CA 1
ATOM 1545 C C . ALA A 1 194 ? -7.360 18.043 -4.109 1.00 44.72 194 ALA A C 1
ATOM 1547 O O . ALA A 1 194 ? -7.483 17.950 -2.898 1.00 44.72 194 ALA A O 1
ATOM 1548 N N . LYS A 1 195 ? -6.182 18.302 -4.715 1.00 49.12 195 LYS A N 1
ATOM 1549 C CA . LYS A 1 195 ? -4.867 18.448 -4.038 1.00 49.12 195 LYS A CA 1
ATOM 1550 C C . LYS A 1 195 ? -4.902 19.462 -2.885 1.00 49.12 195 LYS A C 1
ATOM 1552 O O . LYS A 1 195 ? -4.451 19.154 -1.785 1.00 49.12 195 LYS A O 1
ATOM 1557 N N . SER A 1 196 ? -5.492 20.636 -3.104 1.00 46.28 196 SER A N 1
ATOM 1558 C CA . SER A 1 196 ? -5.703 21.668 -2.083 1.00 46.28 196 SER A CA 1
ATOM 1559 C C . SER A 1 196 ? -6.656 21.200 -0.984 1.00 46.28 196 SER A C 1
ATOM 1561 O O . SER A 1 196 ? -6.354 21.396 0.190 1.00 46.28 196 SER A O 1
ATOM 1563 N N . ALA A 1 197 ? -7.747 20.505 -1.324 1.00 43.22 197 ALA A N 1
ATOM 1564 C CA . ALA A 1 197 ? -8.604 19.863 -0.327 1.00 43.22 197 ALA A CA 1
ATOM 1565 C C . ALA A 1 197 ? -7.857 18.761 0.457 1.00 43.22 197 ALA A C 1
ATOM 1567 O O . ALA A 1 197 ? -8.069 18.637 1.659 1.00 43.22 197 ALA A O 1
ATOM 1568 N N . MET A 1 198 ? -6.926 18.027 -0.172 1.00 46.28 198 MET A N 1
ATOM 1569 C CA . MET A 1 198 ? -6.049 17.048 0.495 1.00 46.28 198 MET A CA 1
ATOM 1570 C C . MET A 1 198 ? -5.076 17.700 1.469 1.00 46.28 198 MET A C 1
ATOM 1572 O O . MET A 1 198 ? -4.916 17.207 2.581 1.00 46.28 198 MET A O 1
ATOM 1576 N N . LEU A 1 199 ? -4.445 18.810 1.084 1.00 43.94 199 LEU A N 1
ATOM 1577 C CA . LEU A 1 199 ? -3.546 19.573 1.952 1.00 43.94 199 LEU A CA 1
ATOM 1578 C C . LEU A 1 199 ? -4.281 20.137 3.174 1.00 43.94 199 LEU A C 1
ATOM 1580 O O . LEU A 1 199 ? -3.792 20.027 4.295 1.00 43.94 199 LEU A O 1
ATOM 1584 N N . ILE A 1 200 ? -5.469 20.710 2.959 1.00 44.78 200 ILE A N 1
ATOM 1585 C CA . ILE A 1 200 ? -6.289 21.314 4.017 1.00 44.78 200 ILE A CA 1
ATOM 1586 C C . ILE A 1 200 ? -6.806 20.241 4.980 1.00 44.78 200 ILE A C 1
ATOM 1588 O O . ILE A 1 200 ? -6.749 20.426 6.193 1.00 44.78 200 ILE A O 1
ATOM 1592 N N . ALA A 1 201 ? -7.261 19.103 4.456 1.00 41.25 201 ALA A N 1
ATOM 1593 C CA . ALA A 1 201 ? -7.837 18.045 5.270 1.00 41.25 201 ALA A CA 1
ATOM 1594 C C . ALA A 1 201 ? -6.765 17.166 5.949 1.00 41.25 201 ALA A C 1
ATOM 1596 O O . ALA A 1 201 ? -6.949 16.761 7.088 1.00 41.25 201 ALA A O 1
ATOM 1597 N N . GLY A 1 202 ? -5.591 16.963 5.334 1.00 38.72 202 GLY A N 1
ATOM 1598 C CA . GLY A 1 202 ? -4.422 16.330 5.968 1.00 38.72 202 GLY A CA 1
ATOM 1599 C C . GLY A 1 202 ? -3.762 17.180 7.065 1.00 38.72 202 GLY A C 1
ATOM 1600 O O . GLY A 1 202 ? -3.094 16.635 7.943 1.00 38.72 202 GLY A O 1
ATOM 1601 N N . ASN A 1 203 ? -3.980 18.501 7.048 1.00 38.41 203 ASN A N 1
ATOM 1602 C CA . ASN A 1 203 ? -3.630 19.414 8.142 1.00 38.41 203 ASN A CA 1
ATOM 1603 C C . ASN A 1 203 ? -4.617 19.363 9.316 1.00 38.41 203 ASN A C 1
ATOM 1605 O O . ASN A 1 203 ? -4.334 19.955 10.358 1.00 38.41 203 ASN A O 1
ATOM 1609 N N . TRP A 1 204 ? -5.729 18.625 9.208 1.00 35.06 204 TRP A N 1
ATOM 1610 C CA . TRP A 1 204 ? -6.479 18.202 10.386 1.00 35.06 204 TRP A CA 1
ATOM 1611 C C . TRP A 1 204 ? -5.679 17.082 11.061 1.00 35.06 204 TRP A C 1
ATOM 1613 O O . TRP A 1 204 ? -6.010 15.897 11.001 1.00 35.06 204 TRP A O 1
ATOM 1623 N N . GLN A 1 205 ? -4.586 17.474 11.730 1.00 38.75 205 GLN A N 1
ATOM 1624 C CA . GLN A 1 205 ? -4.171 16.772 12.938 1.00 38.75 205 GLN A CA 1
ATOM 1625 C C . GLN A 1 205 ? -5.440 16.569 13.761 1.00 38.75 205 GLN A C 1
ATOM 1627 O O . GLN A 1 205 ? -6.256 17.485 13.845 1.00 38.75 205 GLN A O 1
ATOM 1632 N N . PHE A 1 206 ? -5.631 15.378 14.320 1.00 32.50 206 PHE A N 1
ATOM 1633 C CA . PHE A 1 206 ? -6.693 15.130 15.287 1.00 32.50 206 PHE A CA 1
ATOM 1634 C C . PHE A 1 206 ? -6.434 16.010 16.519 1.00 32.50 206 PHE A C 1
ATOM 1636 O O . PHE A 1 206 ? -5.876 15.565 17.515 1.00 32.50 206 PHE A O 1
ATOM 1643 N N . SER A 1 207 ? -6.779 17.290 16.406 1.00 27.44 207 SER A N 1
ATOM 1644 C CA . SER A 1 207 ? -6.943 18.242 17.479 1.00 27.44 207 SER A CA 1
ATOM 1645 C C . SER A 1 207 ? -8.350 18.035 18.010 1.00 27.44 207 SER A C 1
ATOM 1647 O O . SER A 1 207 ? -9.306 18.716 17.642 1.00 27.44 207 SER A O 1
ATOM 1649 N N . ARG A 1 208 ? -8.455 17.008 18.847 1.00 30.03 208 ARG A N 1
ATOM 1650 C CA . ARG A 1 208 ? -9.175 17.039 20.116 1.00 30.03 208 ARG A CA 1
ATOM 1651 C C . ARG A 1 208 ? -8.711 15.866 20.959 1.00 30.03 208 ARG A C 1
ATOM 1653 O O . ARG A 1 208 ? -8.800 14.724 20.461 1.00 30.03 208 ARG A O 1
#

Sequence (208 aa):
MSSAGSGTAASFLSLSLTDRVISRSLQSCISKAGTVTPSTRSYFIRYASYTIEFLESRLDATEQSWLPLLSKYDRDLSARAEVYKHLRQSSQRTHETLNLANTSKSEQLGENIPKVLTELWKELEPVFDTDVVLLNKIRAKVSSEDIMKIEEEEKRRRLGMMKTNGHLWCATYLMRSLTPEEREQFPPGVPNMAKSAMLIAGNWQFSR

Foldseek 3Di:
DDDDDCLLVLLVVQLLLLLLLLLLLLVVLLVCLVVDDPVCLLVSLVSVLVSLVSVLLSLCLLQVAVLVLCCVQPVVSVVCNVLSVVLNVLSVVLNVLSVCSNPDPDPVSSVCNSVSSVVSSVSSVVVSVVVSVVCVVRSVPDDSVSSVSSLVSVVVSLVVCCVVVPLLVSLLSSLLSDDPVVLVSPDPPDPVVSSVSSNVNVVPPVPD

Radius of gyration: 17.86 Å; chains: 1; bounding box: 38×39×50 Å